Protein AF-A0A843SI76-F1 (afdb_monomer_lite)

pLDDT: mean 85.21, std 17.36, range [31.2, 98.06]

Sequence (213 aa):
MFEDRYGVNSYARLITMLGQPCVTFTEIAERFGVSRERARQWQLKYLPDSPRGHQRQRLCLLQHEKRKLLTDPLFRAFYRDARGHFRSGQFVLIRARDGYRKRSVRLGPHLVAIKNARAIPSSKRSAATSYVLTSSVAPADFIYYRLDDGEYLVVPHNLVPRAGTTFIDTTASRFRPYRNTFAVVPGTSPAPQLDDVRDHLREGESDGAAIGR

Structure (mmCIF, N/CA/C/O backbone):
data_AF-A0A843SI76-F1
#
_entry.id   AF-A0A843SI76-F1
#
loop_
_atom_site.group_PDB
_atom_site.id
_atom_site.type_symbol
_atom_site.label_atom_id
_atom_site.label_alt_id
_atom_site.label_comp_id
_atom_site.label_asym_id
_atom_site.label_entity_id
_atom_site.label_seq_id
_atom_site.pdbx_PDB_ins_code
_atom_site.Cartn_x
_atom_site.Cartn_y
_atom_site.Cartn_z
_atom_site.occupancy
_atom_site.B_iso_or_equiv
_atom_site.auth_seq_id
_atom_site.auth_comp_id
_atom_site.auth_asym_id
_atom_site.auth_atom_id
_atom_site.pdbx_PDB_model_num
ATOM 1 N N . MET A 1 1 ? -36.040 -3.048 22.044 1.00 72.94 1 MET A N 1
ATOM 2 C CA . MET A 1 1 ? -35.687 -2.181 23.201 1.00 72.94 1 MET A CA 1
ATOM 3 C C . MET A 1 1 ? -34.474 -1.248 23.031 1.00 72.94 1 MET A C 1
ATOM 5 O O . MET A 1 1 ? -34.456 -0.217 23.691 1.00 72.94 1 MET A O 1
ATOM 9 N N . PHE A 1 2 ? -33.459 -1.525 22.192 1.00 83.56 2 PHE A N 1
ATOM 10 C CA . PHE A 1 2 ? -32.465 -0.487 21.816 1.00 83.56 2 PHE A CA 1
ATOM 11 C C . PHE A 1 2 ? -32.935 0.310 20.588 1.00 83.56 2 PHE A C 1
ATOM 13 O O . PHE A 1 2 ? -32.889 1.538 20.587 1.00 83.56 2 PHE A O 1
ATOM 20 N N . GLU A 1 3 ? -33.462 -0.392 19.583 1.00 87.56 3 GLU A N 1
ATOM 21 C CA . GLU A 1 3 ? -33.987 0.222 18.358 1.00 87.56 3 GLU A CA 1
ATOM 22 C C . GLU A 1 3 ? -35.216 1.095 18.604 1.00 87.56 3 GLU A C 1
ATOM 24 O O . GLU A 1 3 ? -35.302 2.181 18.047 1.00 87.56 3 GLU A O 1
ATOM 29 N N . ASP A 1 4 ? -36.088 0.708 19.534 1.00 87.50 4 ASP A N 1
ATOM 30 C CA . ASP A 1 4 ? -37.262 1.504 19.927 1.00 87.50 4 ASP A CA 1
ATOM 31 C C . ASP A 1 4 ? -36.882 2.904 20.440 1.00 87.50 4 ASP A C 1
ATOM 33 O O . ASP A 1 4 ? -37.670 3.839 20.353 1.00 87.50 4 ASP A O 1
ATOM 37 N N . ARG A 1 5 ? -35.661 3.064 20.975 1.00 88.50 5 ARG A N 1
ATOM 38 C CA . ARG A 1 5 ? -35.174 4.326 21.549 1.00 88.50 5 ARG A CA 1
ATOM 39 C C . ARG A 1 5 ? -34.299 5.137 20.594 1.00 88.50 5 ARG A C 1
ATOM 41 O O . ARG A 1 5 ? -34.268 6.358 20.703 1.00 88.50 5 ARG A O 1
ATOM 48 N N . TYR A 1 6 ? -33.566 4.479 19.697 1.00 89.81 6 TYR A N 1
ATOM 49 C CA . TYR A 1 6 ? -32.558 5.124 18.839 1.00 89.81 6 TYR A CA 1
ATOM 50 C C . TYR A 1 6 ? -32.807 4.925 17.331 1.00 89.81 6 TYR A C 1
ATOM 52 O O . TYR A 1 6 ? -31.989 5.326 16.497 1.00 89.81 6 TYR A O 1
ATOM 60 N N . GLY A 1 7 ? -33.934 4.311 16.973 1.00 92.19 7 GLY A N 1
ATOM 61 C CA . GLY A 1 7 ? -34.353 4.000 15.612 1.00 92.19 7 GLY A CA 1
ATOM 62 C C . GLY A 1 7 ? -33.782 2.690 15.064 1.00 92.19 7 GLY A C 1
ATOM 63 O O . GLY A 1 7 ? -32.886 2.066 15.643 1.00 92.19 7 GLY A O 1
ATOM 64 N N . VAL A 1 8 ? -34.286 2.312 13.891 1.00 92.06 8 VAL A N 1
ATOM 65 C CA . VAL A 1 8 ? -33.870 1.125 13.127 1.00 92.06 8 VAL A CA 1
ATOM 66 C C . VAL A 1 8 ? -32.353 1.146 12.873 1.00 92.06 8 VAL A C 1
ATOM 68 O O . VAL A 1 8 ? -31.756 2.212 12.650 1.00 92.06 8 VAL A O 1
ATOM 71 N N . ASN A 1 9 ? -31.698 -0.019 12.936 1.00 90.75 9 ASN A N 1
ATOM 72 C CA . ASN A 1 9 ? -30.252 -0.201 12.726 1.00 90.75 9 ASN A CA 1
ATOM 73 C C . ASN A 1 9 ? -29.356 0.586 13.699 1.00 90.75 9 ASN A C 1
ATOM 75 O O . ASN A 1 9 ? -28.157 0.770 13.462 1.00 90.75 9 ASN A O 1
ATOM 79 N N . SER A 1 10 ? -29.903 1.125 14.788 1.00 92.50 10 SER A N 1
ATOM 80 C CA . SER A 1 10 ? -29.122 1.876 15.780 1.00 92.50 10 SER A CA 1
ATOM 81 C C . SER A 1 10 ? -28.095 0.995 16.482 1.00 92.50 10 SER A C 1
ATOM 83 O O . SER A 1 10 ? -26.965 1.432 16.704 1.00 92.50 10 SER A O 1
ATOM 85 N N . TYR A 1 11 ? -28.448 -0.261 16.751 1.00 93.38 11 TYR A N 1
ATOM 86 C CA . TYR A 1 11 ? -27.536 -1.225 17.350 1.00 93.38 11 TYR A CA 1
ATOM 87 C C . TYR A 1 11 ? -26.364 -1.556 16.413 1.00 93.38 11 TYR A C 1
ATOM 89 O O . TYR A 1 11 ? -25.207 -1.409 16.801 1.00 93.38 11 TYR A O 1
ATOM 97 N N . ALA A 1 12 ? -26.637 -1.886 15.146 1.00 92.69 12 ALA A N 1
ATOM 98 C CA . ALA A 1 12 ? -25.597 -2.148 14.145 1.00 92.69 12 ALA A CA 1
ATOM 99 C C . ALA A 1 12 ? -24.653 -0.943 13.946 1.00 92.69 12 ALA A C 1
ATOM 101 O O . ALA A 1 12 ? -23.430 -1.099 13.849 1.00 92.69 12 ALA A O 1
ATOM 102 N N . ARG A 1 13 ? -25.202 0.281 13.957 1.00 93.69 13 ARG A N 1
ATOM 103 C CA . ARG A 1 13 ? -24.410 1.520 13.911 1.00 93.69 13 ARG A CA 1
ATOM 104 C C . ARG A 1 13 ? -23.525 1.678 15.145 1.00 93.69 13 ARG A C 1
ATOM 106 O O . ARG A 1 13 ? -22.346 1.991 14.993 1.00 93.69 13 ARG A O 1
ATOM 113 N N . LEU A 1 14 ? -24.056 1.418 16.342 1.00 94.12 14 LEU A N 1
ATOM 114 C CA . LEU A 1 14 ? -23.281 1.459 17.583 1.00 94.12 14 LEU A CA 1
ATOM 115 C C . LEU A 1 14 ? -22.099 0.483 17.533 1.00 94.12 14 LEU A C 1
ATOM 117 O O . LEU A 1 14 ? -20.971 0.890 17.802 1.00 94.12 14 LEU A O 1
ATOM 121 N N . ILE A 1 15 ? -22.339 -0.779 17.163 1.00 94.62 15 ILE A N 1
ATOM 122 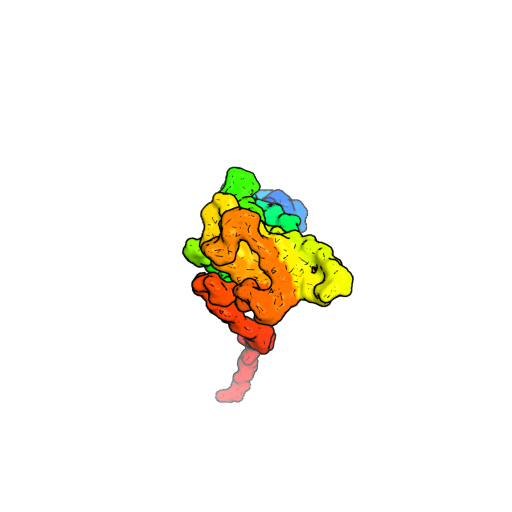C CA . ILE A 1 15 ? -21.283 -1.798 17.056 1.00 94.62 15 ILE A CA 1
ATOM 123 C C . ILE A 1 15 ? -20.218 -1.370 16.041 1.00 94.62 15 ILE A C 1
ATOM 125 O O . ILE A 1 15 ? -19.025 -1.434 16.337 1.00 94.62 15 ILE A O 1
ATOM 129 N N . THR A 1 16 ? -20.637 -0.840 14.890 1.00 93.19 16 THR A N 1
ATOM 130 C CA . THR A 1 16 ? -19.723 -0.312 13.865 1.00 93.19 16 THR A CA 1
ATOM 131 C C . THR A 1 16 ? -18.843 0.814 14.411 1.00 93.19 16 THR A C 1
ATOM 133 O O . THR A 1 16 ? -17.620 0.763 14.276 1.00 93.19 16 THR A O 1
ATOM 136 N N . MET A 1 17 ? -19.440 1.816 15.062 1.00 92.56 17 MET A N 1
ATOM 137 C CA . MET A 1 17 ? -18.707 2.950 15.638 1.00 92.56 17 MET A CA 1
ATOM 138 C C . MET A 1 17 ? -17.758 2.505 16.757 1.00 92.56 17 MET A C 1
ATOM 140 O O . MET A 1 17 ? -16.598 2.917 16.796 1.00 92.56 17 MET A O 1
ATOM 144 N N . LEU A 1 18 ? -18.211 1.618 17.647 1.00 91.56 18 LEU A N 1
ATOM 145 C CA . LEU A 1 18 ? -17.370 1.068 18.708 1.00 91.56 18 LEU A CA 1
ATOM 146 C C . LEU A 1 18 ? -16.208 0.244 18.141 1.00 91.56 18 LEU A C 1
ATOM 148 O O . LEU A 1 18 ? -15.114 0.304 18.698 1.00 91.56 18 LEU A O 1
ATOM 152 N N . GLY A 1 19 ? -16.398 -0.464 17.028 1.00 89.31 19 GLY A N 1
ATOM 153 C CA . GLY A 1 19 ? -15.343 -1.228 16.360 1.00 89.31 19 GLY A CA 1
ATOM 154 C C . GLY A 1 19 ? -14.272 -0.371 15.673 1.00 89.31 19 GLY A C 1
ATOM 155 O O . GLY A 1 19 ? -13.172 -0.859 15.418 1.00 89.31 19 GLY A O 1
ATOM 156 N N . GLN A 1 20 ? -14.543 0.909 15.397 1.00 89.25 20 GLN A N 1
ATOM 157 C CA . GLN A 1 20 ? -13.609 1.804 14.710 1.00 89.25 20 GLN A CA 1
ATOM 158 C C . GLN A 1 20 ? -12.681 2.528 15.699 1.00 89.25 20 GLN A C 1
ATOM 160 O O . GLN A 1 20 ? -13.139 3.402 16.433 1.00 89.25 20 GLN A O 1
ATOM 165 N N . PRO A 1 21 ? -11.357 2.266 15.703 1.00 87.62 21 PRO A N 1
ATOM 166 C CA . PRO A 1 21 ? -10.451 2.837 16.705 1.00 87.62 21 PRO A CA 1
ATOM 167 C C . PRO A 1 21 ? -10.373 4.368 16.711 1.00 87.62 21 PRO A C 1
ATOM 169 O O . PRO A 1 21 ? -10.075 4.948 17.752 1.00 87.62 21 PRO A O 1
ATOM 172 N N . CYS A 1 22 ? -10.628 5.013 15.567 1.00 90.38 22 CYS A N 1
ATOM 173 C CA . CYS A 1 22 ? -10.602 6.471 15.431 1.00 90.38 22 CYS A CA 1
ATOM 174 C C . CYS A 1 22 ? -11.880 7.184 15.876 1.00 90.38 22 CYS A C 1
ATOM 176 O O . CYS A 1 22 ? -11.844 8.400 16.029 1.00 90.38 22 CYS A O 1
ATOM 178 N N . VAL A 1 23 ? -12.979 6.460 16.091 1.00 91.50 23 VAL A N 1
ATOM 179 C CA . VAL A 1 23 ? -14.216 7.051 16.606 1.00 91.50 23 VAL A CA 1
ATOM 180 C C . VAL A 1 23 ? -14.119 7.114 18.128 1.00 91.50 23 VAL A C 1
ATOM 182 O O . VAL A 1 23 ? -13.816 6.109 18.793 1.00 91.50 23 VAL A O 1
ATOM 185 N N . THR A 1 24 ? -14.327 8.308 18.683 1.00 90.88 24 THR A N 1
ATOM 186 C CA . THR A 1 24 ? -14.186 8.551 20.127 1.00 90.88 24 THR A CA 1
ATOM 187 C C . THR A 1 24 ? -15.477 8.225 20.878 1.00 90.88 24 THR A C 1
ATOM 189 O O . THR A 1 24 ? -16.569 8.274 20.322 1.00 90.88 24 THR A O 1
ATOM 192 N N . PHE A 1 25 ? -15.388 7.928 22.180 1.00 92.38 25 PHE A N 1
ATOM 193 C CA . PHE A 1 25 ? -16.600 7.738 22.989 1.00 92.38 25 PHE A CA 1
ATOM 194 C C . PHE A 1 25 ? -17.429 9.015 23.131 1.00 92.38 25 PHE A C 1
ATOM 196 O O . PHE A 1 25 ? -18.628 8.911 23.349 1.00 92.38 25 PHE A O 1
ATOM 203 N N . THR A 1 26 ? -16.811 10.193 23.010 1.00 93.62 26 THR A N 1
ATOM 204 C CA . THR A 1 26 ? -17.523 11.477 22.996 1.00 93.62 26 THR A CA 1
ATOM 205 C C . THR A 1 26 ? -18.396 11.586 21.751 1.00 93.62 26 THR A C 1
ATOM 207 O O . THR A 1 26 ? -19.585 11.836 21.867 1.00 93.62 26 THR A O 1
ATOM 210 N N . GLU A 1 27 ? -17.844 11.269 20.582 1.00 94.62 27 GLU A N 1
ATOM 211 C CA . GLU A 1 27 ? -18.585 11.273 19.316 1.00 94.62 27 GLU A CA 1
ATOM 212 C C . GLU A 1 27 ? -19.740 10.255 19.320 1.00 94.62 27 GLU A C 1
ATOM 214 O O . GLU A 1 27 ? -20.851 10.551 18.883 1.00 94.62 27 GLU A O 1
ATOM 219 N N . ILE A 1 28 ? -19.517 9.058 19.877 1.00 94.75 28 ILE A N 1
ATOM 220 C CA . ILE A 1 28 ? -20.586 8.060 20.060 1.00 94.75 28 ILE A CA 1
ATOM 221 C C . ILE A 1 28 ? -21.655 8.597 21.018 1.00 94.75 28 ILE A C 1
ATOM 223 O O . ILE A 1 28 ? -22.846 8.467 20.756 1.00 94.75 28 ILE A O 1
ATOM 227 N N . ALA A 1 29 ? -21.243 9.207 22.126 1.00 96.00 29 ALA A N 1
ATOM 228 C CA . ALA A 1 29 ? -22.150 9.766 23.117 1.00 96.00 29 ALA A CA 1
ATOM 229 C C . ALA A 1 29 ? -23.040 10.873 22.532 1.00 96.00 29 ALA A C 1
ATOM 231 O O . ALA A 1 29 ? -24.257 10.808 22.692 1.00 96.00 29 ALA A O 1
ATOM 232 N N . GLU A 1 30 ? -22.459 11.809 21.780 1.00 96.44 30 GLU A N 1
ATOM 233 C CA . GLU A 1 30 ? -23.186 12.854 21.050 1.00 96.44 30 GLU A CA 1
ATOM 234 C C . GLU A 1 30 ? -24.179 12.252 20.051 1.00 96.44 30 GLU A C 1
ATOM 236 O O . GLU A 1 30 ? -25.347 12.639 20.024 1.00 96.44 30 GLU A O 1
ATOM 241 N N . ARG A 1 31 ? -23.753 11.240 19.282 1.00 95.06 31 ARG A N 1
ATOM 242 C CA . ARG A 1 31 ? -24.600 10.598 18.267 1.00 95.06 31 ARG A CA 1
ATOM 243 C C . ARG A 1 31 ? -25.838 9.916 18.848 1.00 95.06 31 ARG A C 1
ATOM 245 O O . ARG A 1 31 ? -26.866 9.867 18.177 1.00 95.06 31 ARG A O 1
ATOM 252 N N . PHE A 1 32 ? -25.730 9.367 20.055 1.00 95.38 32 PHE A N 1
ATOM 253 C CA . PHE A 1 32 ? -26.815 8.650 20.729 1.00 95.38 32 PHE A CA 1
ATOM 254 C C . PHE A 1 32 ? -27.488 9.469 21.842 1.00 95.38 32 PHE A C 1
ATOM 256 O O . PHE A 1 32 ? -28.379 8.948 22.505 1.00 95.38 32 PHE A O 1
ATOM 263 N N . GLY A 1 33 ? -27.092 10.726 22.067 1.00 95.56 33 GLY A N 1
ATOM 264 C CA . GLY A 1 33 ? -27.657 11.563 23.133 1.00 95.56 33 GLY A CA 1
ATOM 265 C C . GLY A 1 33 ? -27.445 10.985 24.538 1.00 95.56 33 GLY A C 1
ATOM 266 O O . GLY A 1 33 ? -28.338 11.046 25.382 1.00 95.56 33 GLY A O 1
ATOM 267 N N . VAL A 1 34 ? -26.286 10.369 24.788 1.00 96.44 34 VAL A N 1
ATOM 268 C CA . VAL A 1 34 ? -25.927 9.762 26.082 1.00 96.44 34 VAL A CA 1
ATOM 269 C C . VAL A 1 34 ? -24.639 10.366 26.635 1.00 96.44 34 VAL A C 1
ATOM 271 O O . VAL A 1 34 ? -23.977 11.158 25.979 1.00 96.44 34 VAL A O 1
ATOM 274 N N . SER A 1 35 ? -24.248 9.990 27.855 1.00 97.19 35 SER A N 1
ATOM 275 C CA . SER A 1 35 ? -22.949 10.387 28.401 1.00 97.19 35 SER A CA 1
ATOM 276 C C . SER A 1 35 ? -21.799 9.563 27.809 1.00 97.19 35 SER A C 1
ATOM 278 O O . SER A 1 35 ? -21.960 8.401 27.421 1.00 97.19 35 SER A O 1
ATOM 280 N N . ARG A 1 36 ? -20.588 10.133 27.824 1.00 95.69 36 ARG A N 1
ATOM 281 C CA . ARG A 1 36 ? -19.353 9.433 27.426 1.00 95.69 36 ARG A CA 1
ATOM 282 C C . ARG A 1 36 ? -19.134 8.132 28.206 1.00 95.69 36 ARG A C 1
ATOM 284 O O . ARG A 1 36 ? -18.715 7.131 27.629 1.00 95.69 36 ARG A O 1
ATOM 291 N N . GLU A 1 37 ? -19.432 8.132 29.506 1.00 95.88 37 GLU A N 1
ATOM 292 C CA . GLU A 1 37 ? -19.301 6.934 30.344 1.00 95.88 37 GLU A CA 1
ATOM 293 C C . GLU A 1 37 ? -20.306 5.853 29.936 1.00 95.88 37 GLU A C 1
ATOM 295 O O . GLU A 1 37 ? -19.962 4.673 29.892 1.00 95.88 37 GLU A O 1
ATOM 300 N N . ARG A 1 38 ? -21.520 6.237 29.522 1.00 95.88 38 ARG A N 1
ATOM 301 C CA . ARG A 1 38 ? -22.497 5.277 29.003 1.00 95.88 38 ARG A CA 1
ATOM 302 C C . ARG A 1 38 ? -22.007 4.598 27.723 1.00 95.88 38 ARG A C 1
ATOM 304 O O . ARG A 1 38 ? -22.120 3.379 27.608 1.00 95.88 38 ARG A O 1
ATOM 311 N N . ALA A 1 39 ? -21.411 5.356 26.801 1.00 93.81 39 ALA A N 1
ATOM 312 C CA . ALA A 1 39 ? -20.797 4.799 25.594 1.00 93.81 39 ALA A CA 1
ATOM 313 C C . ALA A 1 39 ? -19.627 3.846 25.923 1.00 93.81 39 ALA A C 1
ATOM 315 O O . ALA A 1 39 ? -19.495 2.788 25.303 1.00 93.81 39 ALA A O 1
ATOM 316 N N . ARG A 1 40 ? -18.818 4.161 26.946 1.00 92.69 40 ARG A N 1
ATOM 317 C CA . ARG A 1 40 ? -17.761 3.264 27.448 1.00 92.69 40 ARG A CA 1
ATOM 318 C C . ARG A 1 40 ? -18.337 1.962 28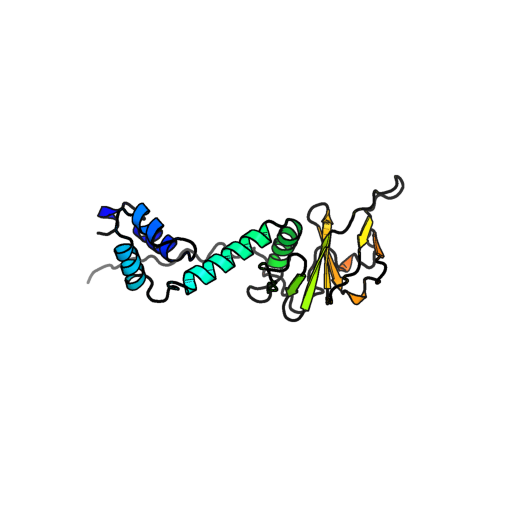.014 1.00 92.69 40 ARG A C 1
ATOM 320 O O . ARG A 1 40 ? -17.843 0.885 27.683 1.00 92.69 40 ARG A O 1
ATOM 327 N N . GLN A 1 41 ? -19.389 2.039 28.828 1.00 94.62 41 GLN A N 1
ATOM 328 C CA . GLN A 1 41 ? -20.071 0.856 29.367 1.00 94.62 41 GLN A CA 1
ATOM 329 C C . GLN A 1 41 ? -20.646 -0.032 28.256 1.00 94.62 41 GLN A C 1
ATOM 331 O O . GLN A 1 41 ? -20.584 -1.257 28.354 1.00 94.62 41 GLN A O 1
ATOM 336 N N . TRP A 1 42 ? -21.161 0.560 27.175 1.00 94.44 42 TRP A N 1
ATOM 337 C CA . TRP A 1 42 ? -21.600 -0.199 26.003 1.00 94.44 42 TRP A CA 1
ATOM 338 C C . TRP A 1 42 ? -20.458 -0.956 25.327 1.00 94.44 42 TRP A C 1
ATOM 340 O O . TRP A 1 42 ? -20.663 -2.108 24.954 1.00 94.44 42 TRP A O 1
ATOM 350 N N . GLN A 1 43 ? -19.256 -0.376 25.226 1.00 93.50 43 GLN A N 1
ATOM 351 C CA . GLN A 1 43 ? -18.094 -1.118 24.728 1.00 93.50 43 GLN A CA 1
ATOM 352 C C . GLN A 1 43 ? -17.812 -2.349 25.593 1.00 93.50 43 GLN A C 1
ATOM 354 O O . GLN A 1 43 ? -17.673 -3.445 25.065 1.00 93.50 43 GLN A O 1
ATOM 359 N N . LEU A 1 44 ? -17.764 -2.173 26.917 1.00 92.31 44 LEU A N 1
ATOM 360 C CA . LEU A 1 44 ? -17.482 -3.268 27.850 1.00 92.31 44 LEU A CA 1
ATOM 361 C C . LEU A 1 44 ? -18.519 -4.390 27.753 1.00 92.31 44 LEU A C 1
ATOM 363 O O . LEU A 1 44 ? -18.161 -5.557 27.873 1.00 92.31 44 LEU A O 1
ATOM 367 N N . LYS A 1 45 ? -19.785 -4.031 27.523 1.00 94.50 45 LYS A N 1
ATOM 368 C CA . LYS A 1 45 ? -20.891 -4.984 27.423 1.00 94.50 45 LYS A CA 1
ATOM 369 C C . LYS A 1 45 ? -20.930 -5.722 26.083 1.00 94.50 45 LYS A C 1
ATOM 371 O O . LYS A 1 45 ? -21.180 -6.919 26.074 1.00 94.50 45 LYS A O 1
ATOM 376 N N . TYR A 1 46 ? -20.757 -5.013 24.967 1.00 92.94 46 TYR A N 1
ATOM 377 C CA . TYR A 1 46 ? -21.019 -5.566 23.632 1.00 92.94 46 TYR A CA 1
ATOM 378 C C . TYR A 1 46 ? -19.759 -5.964 22.860 1.00 92.94 46 TYR A C 1
ATOM 380 O O . TYR A 1 46 ? -19.848 -6.759 21.933 1.00 92.94 46 TYR A O 1
ATOM 388 N N . LEU A 1 47 ? -18.596 -5.411 23.211 1.00 91.38 47 LEU A N 1
ATOM 389 C CA . LEU A 1 47 ? -17.311 -5.693 22.567 1.00 91.38 47 LEU A CA 1
ATOM 390 C C . LEU A 1 47 ? -16.198 -5.793 23.629 1.00 91.38 47 LEU A C 1
ATOM 392 O O . LEU A 1 47 ? -15.287 -4.953 23.648 1.00 91.38 47 LEU A O 1
ATOM 396 N N . PRO A 1 48 ? -16.262 -6.791 24.531 1.00 88.50 48 PRO A N 1
ATOM 397 C CA . PRO A 1 48 ? -15.321 -6.912 25.645 1.00 88.50 48 PRO A CA 1
ATOM 398 C C . PRO A 1 48 ? -13.861 -7.011 25.177 1.00 88.50 48 PRO A C 1
ATOM 400 O O . PRO A 1 48 ? -12.993 -6.396 25.801 1.00 88.50 48 PRO A O 1
ATOM 403 N N . ASP A 1 49 ? -13.609 -7.661 24.041 1.00 87.62 49 ASP A N 1
ATOM 404 C CA . ASP A 1 49 ? -12.264 -7.869 23.479 1.00 87.62 49 ASP A CA 1
ATOM 405 C C . ASP A 1 49 ? -11.774 -6.711 22.595 1.00 87.62 49 ASP A C 1
ATOM 407 O O . ASP A 1 49 ? -10.653 -6.725 22.080 1.00 87.62 49 ASP A O 1
ATOM 411 N N . SER A 1 50 ? -12.598 -5.677 22.396 1.00 85.12 50 SER A N 1
ATOM 412 C CA . SER A 1 50 ? -12.207 -4.529 21.582 1.00 85.12 50 SER A CA 1
ATOM 413 C C . SER A 1 50 ? -11.065 -3.751 22.247 1.00 85.12 50 SER A C 1
ATOM 415 O O . SER A 1 50 ? -11.080 -3.537 23.463 1.00 85.12 50 SER A O 1
ATOM 417 N N . PRO A 1 51 ? -10.133 -3.188 21.452 1.00 83.88 51 PRO A N 1
ATOM 418 C CA . PRO A 1 51 ? -9.079 -2.320 21.961 1.00 83.88 51 PRO A CA 1
ATOM 419 C C . PRO A 1 51 ? -9.652 -1.151 22.769 1.00 83.88 51 PRO A C 1
ATOM 421 O O . PRO A 1 51 ? -10.698 -0.588 22.421 1.00 83.88 51 PRO A O 1
ATOM 424 N N . ARG A 1 52 ? -8.947 -0.759 23.836 1.00 84.94 52 ARG A N 1
ATOM 425 C CA . ARG A 1 52 ? -9.379 0.280 24.794 1.00 84.94 52 ARG A CA 1
ATOM 426 C C . ARG A 1 52 ? -8.339 1.392 24.933 1.00 84.94 52 ARG A C 1
ATOM 428 O O . ARG A 1 52 ? -7.162 1.175 24.659 1.00 84.94 52 ARG A O 1
ATOM 435 N N . GLY A 1 53 ? -8.773 2.581 25.364 1.00 84.75 53 GLY A N 1
ATOM 436 C CA . GLY A 1 53 ? -7.896 3.700 25.751 1.00 84.75 53 GLY A CA 1
ATOM 437 C C . GLY A 1 53 ? -6.719 3.941 24.794 1.00 84.75 53 GLY A C 1
ATOM 438 O O . GLY A 1 53 ? -6.915 4.156 23.596 1.00 84.75 53 GLY A O 1
ATOM 439 N N . HIS A 1 54 ? -5.492 3.843 25.314 1.00 87.00 54 HIS A N 1
ATOM 440 C CA . HIS A 1 54 ? -4.254 4.012 24.543 1.00 87.00 54 HIS A CA 1
ATOM 441 C C . HIS A 1 54 ? -4.107 3.042 23.364 1.00 87.00 54 HIS A C 1
ATOM 443 O O . HIS A 1 54 ? -3.522 3.406 22.346 1.00 87.00 54 HIS A O 1
ATOM 449 N N . GLN A 1 55 ? -4.658 1.828 23.443 1.00 88.44 55 GLN A N 1
ATOM 450 C CA . GLN A 1 55 ? -4.620 0.885 22.325 1.00 88.44 55 GLN A CA 1
ATOM 451 C C . GLN A 1 55 ? -5.470 1.384 21.149 1.00 88.44 55 GLN A C 1
ATOM 453 O O . GLN A 1 55 ? -5.022 1.300 20.006 1.00 88.44 55 GLN A O 1
ATOM 458 N N . ARG A 1 56 ? -6.655 1.967 21.408 1.00 89.81 56 ARG A N 1
ATOM 459 C CA . ARG A 1 56 ? -7.463 2.618 20.355 1.00 89.81 56 ARG A CA 1
ATOM 460 C C . ARG A 1 56 ? -6.715 3.793 19.751 1.00 89.81 56 ARG A C 1
ATOM 462 O O . ARG A 1 56 ? -6.622 3.882 18.532 1.00 89.81 56 ARG A O 1
ATOM 469 N N . GLN A 1 57 ? -6.132 4.643 20.599 1.00 89.62 57 GLN A N 1
ATOM 470 C CA . GLN A 1 57 ? -5.345 5.793 20.156 1.00 89.62 57 GLN A CA 1
ATOM 471 C C . GLN A 1 57 ? -4.190 5.350 19.250 1.00 89.62 57 GLN A C 1
ATOM 473 O O . GLN A 1 57 ? -4.040 5.866 18.144 1.00 89.62 57 GLN A O 1
ATOM 478 N N . ARG A 1 58 ? -3.432 4.329 19.668 1.00 91.00 58 ARG A N 1
ATOM 479 C CA . ARG A 1 58 ? -2.360 3.728 18.868 1.00 91.00 58 ARG A CA 1
ATOM 480 C C . ARG A 1 58 ? -2.885 3.236 17.523 1.00 91.00 58 ARG A C 1
ATOM 482 O O . ARG A 1 58 ? -2.315 3.590 16.497 1.00 91.00 58 ARG A O 1
ATOM 489 N N . LEU A 1 59 ? -3.959 2.447 17.506 1.00 90.75 59 LEU A N 1
ATOM 490 C CA . LEU A 1 59 ? -4.543 1.920 16.268 1.00 90.75 59 LEU A CA 1
ATOM 491 C C . LEU A 1 59 ? -5.055 3.029 15.345 1.00 90.75 59 LEU A C 1
ATOM 493 O O . LEU A 1 59 ? -4.858 2.938 14.133 1.00 90.75 59 LEU A O 1
ATOM 497 N N . CYS A 1 60 ? -5.651 4.084 15.903 1.00 91.50 60 CYS A N 1
ATOM 498 C CA . CYS A 1 60 ? -6.086 5.227 15.118 1.00 91.50 60 CYS A CA 1
ATOM 499 C C . CYS A 1 60 ? -4.903 5.955 14.473 1.00 91.50 60 CYS A C 1
ATOM 501 O O . CYS A 1 60 ? -4.941 6.231 13.273 1.00 91.50 60 CYS A O 1
ATOM 503 N N . LEU A 1 61 ? -3.818 6.185 15.223 1.00 91.38 61 LEU A N 1
ATOM 504 C CA . LEU A 1 61 ? -2.584 6.748 14.670 1.00 91.38 61 LEU A CA 1
ATOM 505 C C . LEU A 1 61 ? -2.060 5.888 13.512 1.00 91.38 61 LEU A C 1
ATOM 507 O O . LEU A 1 61 ? -1.791 6.422 12.437 1.00 91.38 61 LEU A O 1
ATOM 511 N N . LEU A 1 62 ? -2.025 4.557 13.670 1.00 90.56 62 LEU A N 1
ATOM 512 C CA . LEU A 1 62 ? -1.595 3.665 12.585 1.00 90.56 62 LEU A CA 1
ATOM 513 C C . LEU A 1 62 ? -2.503 3.767 11.358 1.00 90.56 62 LEU A C 1
ATOM 515 O O . LEU A 1 62 ? -2.026 3.724 10.223 1.00 90.56 62 LEU A O 1
ATOM 519 N N . GLN A 1 63 ? -3.815 3.879 11.567 1.00 90.00 63 GLN A N 1
ATOM 520 C CA . GLN A 1 63 ? -4.775 4.026 10.479 1.00 90.00 63 GLN A CA 1
ATOM 521 C C . GLN A 1 63 ? -4.591 5.365 9.758 1.00 90.00 63 GLN A C 1
ATOM 523 O O . GLN A 1 63 ? -4.598 5.396 8.527 1.00 90.00 63 GLN A O 1
ATOM 528 N N . HIS A 1 64 ? -4.377 6.450 10.499 1.00 92.06 64 HIS A N 1
ATOM 529 C CA . HIS A 1 64 ? -4.114 7.771 9.940 1.00 92.06 64 HIS A CA 1
ATOM 530 C C . HIS A 1 64 ? -2.812 7.792 9.125 1.00 92.06 64 HIS A C 1
ATOM 532 O O . HIS A 1 64 ? -2.800 8.259 7.988 1.00 92.06 64 HIS A O 1
ATOM 538 N N . GLU A 1 65 ? -1.732 7.209 9.645 1.00 93.19 65 GLU A N 1
ATOM 539 C CA . GLU A 1 65 ? -0.461 7.087 8.923 1.00 93.19 65 GLU A CA 1
ATOM 540 C C . GLU A 1 65 ? -0.597 6.258 7.641 1.00 93.19 65 GLU A C 1
ATOM 542 O O . GLU A 1 65 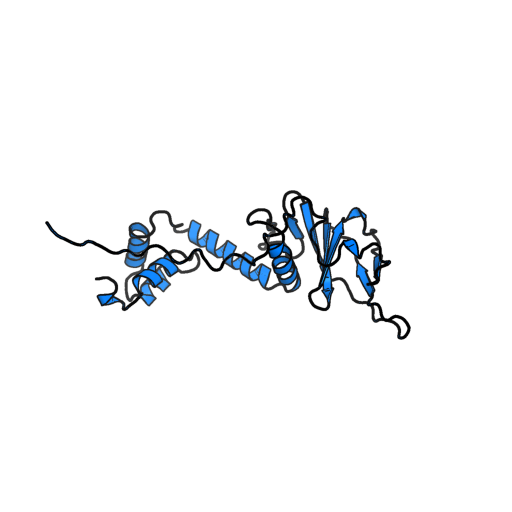? -0.055 6.638 6.603 1.00 93.19 65 GLU A O 1
ATOM 547 N N . LYS A 1 66 ? -1.356 5.153 7.677 1.00 91.31 66 LYS A N 1
ATOM 548 C CA . LYS A 1 66 ? -1.666 4.364 6.474 1.00 91.31 66 LYS A CA 1
ATOM 549 C C . LYS A 1 66 ? -2.467 5.176 5.456 1.00 91.31 66 LYS A C 1
ATOM 551 O O . LYS A 1 66 ? -2.145 5.141 4.273 1.00 91.31 66 LYS A O 1
ATOM 556 N N . ARG A 1 67 ? -3.480 5.934 5.892 1.00 91.75 67 ARG A N 1
ATOM 557 C CA . ARG A 1 67 ? -4.249 6.821 5.000 1.00 91.75 67 ARG A CA 1
ATOM 558 C C . ARG A 1 67 ? -3.347 7.880 4.367 1.00 91.75 67 ARG A C 1
ATOM 560 O O . ARG A 1 67 ? -3.378 8.035 3.154 1.00 91.75 67 ARG A O 1
ATOM 567 N N . LYS A 1 68 ? -2.488 8.531 5.159 1.00 93.19 68 LYS A N 1
ATOM 568 C CA . LYS A 1 68 ? -1.488 9.503 4.684 1.00 93.19 68 LYS A CA 1
ATOM 569 C C . LYS A 1 68 ? -0.491 8.887 3.698 1.00 93.19 68 LYS A C 1
ATOM 571 O O . LYS A 1 68 ? -0.003 9.570 2.809 1.00 93.19 68 LYS A O 1
ATOM 576 N N . LEU A 1 69 ? -0.160 7.608 3.844 1.00 93.75 69 LEU A N 1
ATOM 577 C CA . LEU A 1 69 ? 0.684 6.904 2.883 1.00 93.75 69 LEU A CA 1
ATOM 578 C C . LEU A 1 69 ? -0.041 6.701 1.543 1.00 93.75 69 LEU A C 1
ATOM 580 O O . LEU A 1 69 ? 0.548 6.921 0.489 1.00 93.75 69 LEU A O 1
ATOM 584 N N . LEU A 1 70 ? -1.326 6.344 1.586 1.00 94.19 70 LEU A N 1
ATOM 585 C CA . LEU A 1 70 ? -2.163 6.131 0.400 1.00 94.19 70 LEU A CA 1
ATOM 586 C C . LEU A 1 70 ? -2.540 7.423 -0.343 1.00 94.19 70 LEU A C 1
ATOM 588 O O . LEU A 1 70 ? -3.048 7.339 -1.460 1.00 94.19 70 LEU A O 1
ATOM 592 N N . THR A 1 71 ? -2.289 8.606 0.228 1.00 94.81 71 THR A N 1
ATOM 593 C CA . THR A 1 71 ? -2.417 9.867 -0.520 1.00 94.81 71 THR A CA 1
ATOM 594 C C . THR A 1 71 ? -1.249 10.103 -1.478 1.00 94.81 71 THR A C 1
ATOM 596 O O . THR A 1 71 ? -1.405 10.878 -2.418 1.00 94.81 71 THR A O 1
ATOM 599 N N . ASP A 1 72 ? -0.099 9.434 -1.302 1.00 95.62 72 ASP A N 1
ATOM 600 C CA . ASP A 1 72 ? 1.007 9.495 -2.266 1.00 95.62 72 ASP A CA 1
ATOM 601 C C . ASP A 1 72 ? 0.621 8.729 -3.548 1.00 95.62 72 ASP A C 1
ATOM 603 O O . ASP A 1 72 ? 0.404 7.516 -3.488 1.00 95.62 72 ASP A O 1
ATOM 607 N N . PRO A 1 73 ? 0.541 9.387 -4.723 1.00 94.56 73 PRO A N 1
ATOM 608 C CA . PRO A 1 73 ? 0.009 8.753 -5.930 1.00 94.56 73 PRO A CA 1
ATOM 609 C C . PRO A 1 73 ? 0.825 7.554 -6.417 1.00 94.56 73 PRO A C 1
ATOM 611 O O . PRO A 1 73 ? 0.260 6.605 -6.958 1.00 94.56 73 PRO A O 1
ATOM 614 N N . LEU A 1 74 ? 2.149 7.597 -6.244 1.00 95.81 74 LEU A N 1
ATOM 615 C CA . LEU A 1 74 ? 3.041 6.516 -6.652 1.00 95.81 74 LEU A CA 1
ATOM 616 C C . LEU A 1 74 ? 2.890 5.316 -5.713 1.00 95.81 74 LEU A C 1
ATOM 618 O O . LEU A 1 74 ? 2.708 4.195 -6.182 1.00 95.81 74 LEU A O 1
ATOM 622 N N . PHE A 1 75 ? 2.883 5.549 -4.399 1.00 96.25 75 PHE A N 1
ATOM 623 C CA . PHE A 1 75 ? 2.624 4.484 -3.436 1.00 96.25 75 PHE A CA 1
ATOM 624 C C . PHE A 1 75 ? 1.238 3.866 -3.640 1.00 96.25 75 PHE A C 1
ATOM 626 O O . PHE A 1 75 ? 1.093 2.648 -3.596 1.00 96.25 75 PHE A O 1
ATOM 633 N N . ARG A 1 76 ? 0.214 4.691 -3.886 1.00 95.25 76 ARG A N 1
ATOM 634 C CA . ARG A 1 76 ? -1.156 4.229 -4.130 1.00 95.25 76 ARG A CA 1
ATOM 635 C C . ARG A 1 76 ? -1.252 3.334 -5.364 1.00 95.25 76 ARG A C 1
ATOM 637 O O . ARG A 1 76 ? -1.914 2.305 -5.285 1.00 95.25 76 ARG A O 1
ATOM 644 N N . ALA A 1 77 ? -0.605 3.721 -6.467 1.00 95.19 77 ALA A N 1
ATOM 645 C CA . ALA A 1 77 ? -0.541 2.902 -7.679 1.00 95.19 77 ALA A CA 1
ATOM 646 C C . ALA A 1 77 ? 0.110 1.549 -7.369 1.00 95.19 77 ALA A C 1
ATOM 648 O O . ALA A 1 77 ? -0.538 0.519 -7.494 1.00 95.19 77 ALA A O 1
ATOM 649 N N . PHE A 1 78 ? 1.314 1.577 -6.790 1.00 95.75 78 PHE A N 1
ATOM 650 C CA . PHE A 1 78 ? 2.011 0.369 -6.363 1.00 95.75 78 PHE A CA 1
ATOM 651 C C . PHE A 1 78 ? 1.159 -0.529 -5.450 1.00 95.75 78 PHE A C 1
ATOM 653 O O . PHE A 1 78 ? 1.101 -1.736 -5.653 1.00 95.75 78 PHE A O 1
ATOM 660 N N . TYR A 1 79 ? 0.485 0.041 -4.445 1.00 94.00 79 TYR A N 1
ATOM 661 C CA . TYR A 1 79 ? -0.346 -0.719 -3.510 1.00 94.00 79 TYR A CA 1
ATOM 662 C C . TYR A 1 79 ? -1.524 -1.399 -4.208 1.00 94.00 79 TYR A C 1
ATOM 664 O O . TYR A 1 79 ? -1.827 -2.552 -3.906 1.00 94.00 79 TYR A O 1
ATOM 672 N N . ARG A 1 80 ? -2.191 -0.692 -5.127 1.00 93.00 80 ARG A N 1
ATOM 673 C CA . ARG A 1 80 ? -3.292 -1.245 -5.921 1.00 93.00 80 ARG A CA 1
ATOM 674 C C . ARG A 1 80 ? -2.800 -2.413 -6.767 1.00 93.00 80 ARG A C 1
ATOM 676 O O . ARG A 1 80 ? -3.416 -3.473 -6.727 1.00 93.00 80 ARG A O 1
ATOM 683 N N . ASP A 1 81 ? -1.688 -2.215 -7.461 1.00 93.19 81 ASP A N 1
ATOM 684 C CA . ASP A 1 81 ? -1.166 -3.189 -8.409 1.00 93.19 81 ASP A CA 1
ATOM 685 C C . ASP A 1 81 ? -0.647 -4.423 -7.643 1.00 93.19 81 ASP A C 1
ATOM 687 O O . ASP A 1 81 ? -1.058 -5.542 -7.921 1.00 93.19 81 ASP A O 1
ATOM 691 N N . ALA A 1 82 ? 0.115 -4.239 -6.558 1.00 92.31 82 ALA A N 1
ATOM 692 C CA . ALA A 1 82 ? 0.609 -5.337 -5.722 1.00 92.31 82 ALA A CA 1
ATOM 693 C C . ALA A 1 82 ? -0.506 -6.123 -5.001 1.00 92.31 82 ALA A C 1
ATOM 695 O O . ALA A 1 82 ? -0.380 -7.331 -4.800 1.00 92.31 82 ALA A O 1
ATOM 696 N N . ARG A 1 83 ? -1.608 -5.480 -4.593 1.00 88.62 83 ARG A N 1
ATOM 697 C CA . ARG A 1 83 ? -2.676 -6.147 -3.823 1.00 88.62 83 ARG A CA 1
ATOM 698 C C . ARG A 1 83 ? -3.342 -7.296 -4.589 1.00 88.62 83 ARG A C 1
ATOM 700 O O . ARG A 1 83 ? -3.839 -8.214 -3.946 1.00 88.62 83 ARG A O 1
ATOM 707 N N . GLY A 1 84 ? -3.325 -7.268 -5.922 1.00 83.88 84 GLY A N 1
ATOM 708 C CA . GLY A 1 84 ? -3.818 -8.367 -6.760 1.00 83.88 84 GLY A CA 1
ATOM 709 C C . GLY A 1 84 ? -2.891 -9.588 -6.823 1.00 83.88 84 GLY A C 1
ATOM 710 O O . GLY A 1 84 ? -3.302 -10.628 -7.317 1.00 83.88 84 GLY A O 1
ATOM 711 N N . HIS A 1 85 ? -1.656 -9.489 -6.323 1.00 86.69 85 HIS A N 1
ATOM 712 C CA . HIS A 1 85 ? -0.632 -10.531 -6.477 1.00 86.69 85 HIS A CA 1
ATOM 713 C C . HIS A 1 85 ? -0.136 -11.128 -5.156 1.00 86.69 85 HIS A C 1
ATOM 715 O O . HIS A 1 85 ? 0.494 -12.182 -5.158 1.00 86.69 85 HIS A O 1
ATOM 721 N N . PHE A 1 86 ? -0.395 -10.472 -4.024 1.00 85.25 86 PHE A N 1
ATOM 722 C CA . PHE A 1 86 ? 0.103 -10.910 -2.720 1.00 85.25 86 PHE A CA 1
ATOM 723 C C . PHE A 1 86 ? -1.036 -11.111 -1.730 1.00 85.25 86 PHE A C 1
ATOM 725 O O . PHE A 1 86 ? -1.952 -10.291 -1.624 1.00 85.25 86 PHE A O 1
ATOM 732 N N . ARG A 1 87 ? -0.947 -12.188 -0.945 1.00 79.81 87 ARG A N 1
ATOM 733 C CA . ARG A 1 87 ? -1.898 -12.460 0.137 1.00 79.81 87 ARG A CA 1
ATOM 734 C C . ARG A 1 87 ? -1.740 -11.437 1.262 1.00 79.81 87 ARG A C 1
ATOM 736 O O . ARG A 1 87 ? -0.675 -10.844 1.467 1.00 79.81 87 ARG A O 1
ATOM 743 N N . SER A 1 88 ? -2.804 -11.278 2.049 1.00 72.31 88 SER A N 1
ATOM 744 C CA . SER A 1 88 ? -2.754 -10.492 3.284 1.00 72.31 88 SER A CA 1
ATOM 745 C C . SER A 1 88 ? -1.622 -11.007 4.185 1.00 72.31 88 SER A C 1
ATOM 747 O O . SER A 1 88 ? -1.527 -12.205 4.434 1.00 72.31 88 SER A O 1
ATOM 749 N N . GLY A 1 89 ? -0.734 -10.115 4.633 1.00 75.06 89 GLY A N 1
ATOM 750 C CA . GLY A 1 89 ? 0.421 -10.451 5.479 1.00 75.06 89 GLY A CA 1
ATOM 751 C C . GLY A 1 89 ? 1.763 -10.585 4.748 1.00 75.06 89 GLY A C 1
ATOM 752 O O . GLY A 1 89 ? 2.796 -10.348 5.367 1.00 75.06 89 GLY A O 1
ATOM 753 N N . GLN A 1 90 ? 1.781 -10.852 3.437 1.00 85.06 90 GLN A N 1
ATOM 754 C CA . GLN A 1 90 ? 3.029 -10.812 2.651 1.00 85.06 90 GLN A CA 1
ATOM 755 C C . GLN A 1 90 ? 3.472 -9.373 2.356 1.00 85.06 90 GLN A C 1
ATOM 757 O O . GLN A 1 90 ? 4.650 -9.110 2.137 1.00 85.06 90 GLN A O 1
ATOM 762 N N . PHE A 1 91 ? 2.529 -8.435 2.382 1.00 89.06 91 PHE A N 1
ATOM 763 C CA . PHE A 1 91 ? 2.770 -7.016 2.181 1.00 89.06 91 PHE A CA 1
ATOM 764 C C . PHE A 1 91 ? 3.028 -6.306 3.517 1.00 89.06 91 PHE A C 1
ATOM 766 O O . PHE A 1 91 ? 2.106 -6.104 4.315 1.00 89.06 91 PHE A O 1
ATOM 773 N N . VAL A 1 92 ? 4.271 -5.884 3.756 1.00 91.81 92 VAL A N 1
ATOM 774 C CA . VAL A 1 92 ? 4.690 -5.239 5.007 1.00 91.81 92 VAL A CA 1
ATOM 775 C C . VAL A 1 92 ? 5.180 -3.813 4.751 1.00 91.81 92 VAL A C 1
ATOM 777 O O . VAL A 1 92 ? 6.137 -3.561 4.016 1.00 91.81 92 VAL A O 1
ATOM 780 N N . LEU A 1 93 ? 4.532 -2.857 5.421 1.00 93.38 93 LEU A N 1
ATOM 781 C CA . LEU A 1 93 ? 4.932 -1.452 5.417 1.00 93.38 93 LEU A CA 1
ATOM 782 C C . LEU A 1 93 ? 6.152 -1.225 6.314 1.00 93.38 93 LEU A C 1
ATOM 784 O O . LEU A 1 93 ? 6.176 -1.665 7.464 1.00 93.38 93 LEU A O 1
ATOM 788 N N . ILE A 1 94 ? 7.131 -0.466 5.824 1.00 93.56 94 ILE A N 1
ATOM 789 C CA . ILE A 1 94 ? 8.354 -0.159 6.573 1.00 93.56 94 ILE A CA 1
ATOM 790 C C . ILE A 1 94 ? 8.158 1.136 7.359 1.00 93.56 94 ILE A C 1
ATOM 792 O O . ILE A 1 94 ? 7.828 2.178 6.787 1.00 93.56 94 ILE A O 1
ATOM 796 N N . ARG A 1 95 ? 8.380 1.075 8.675 1.00 92.81 95 ARG A N 1
ATOM 797 C CA . ARG A 1 95 ? 8.319 2.240 9.563 1.00 92.81 95 ARG A CA 1
ATOM 798 C C . ARG A 1 95 ? 9.432 3.244 9.267 1.00 92.81 95 ARG A C 1
ATOM 800 O O . ARG A 1 95 ? 10.554 2.876 8.919 1.00 92.81 95 ARG A O 1
ATOM 807 N N . ALA A 1 96 ? 9.100 4.516 9.422 1.00 92.06 96 ALA A N 1
ATOM 808 C CA . ALA A 1 96 ? 10.007 5.654 9.373 1.00 92.06 96 ALA A CA 1
ATOM 809 C C . ALA A 1 96 ? 9.695 6.599 10.545 1.00 92.06 96 ALA A C 1
ATOM 811 O O . ALA A 1 96 ? 8.711 6.393 11.254 1.00 92.06 96 ALA A O 1
ATOM 812 N N . ARG A 1 97 ? 10.515 7.643 10.727 1.00 89.25 97 ARG A N 1
ATOM 813 C CA . ARG A 1 97 ? 10.321 8.655 11.780 1.00 89.25 97 ARG A CA 1
ATOM 814 C C . ARG A 1 97 ? 8.931 9.301 11.717 1.00 89.25 97 ARG A C 1
ATOM 816 O O . ARG A 1 97 ? 8.275 9.421 12.740 1.00 89.25 97 ARG A O 1
ATOM 823 N N . ASP A 1 98 ? 8.461 9.602 10.505 1.00 87.25 98 ASP A N 1
ATOM 824 C CA . ASP A 1 98 ? 7.200 10.318 10.265 1.00 87.25 98 ASP A CA 1
ATOM 825 C C . ASP A 1 98 ? 6.092 9.403 9.701 1.00 87.25 98 ASP A C 1
ATOM 827 O O . ASP A 1 98 ? 5.304 9.802 8.834 1.00 87.25 98 ASP A O 1
ATOM 831 N N . GLY A 1 99 ? 6.060 8.145 10.158 1.00 91.56 99 GLY A N 1
ATOM 832 C CA . GLY A 1 99 ? 5.048 7.148 9.798 1.00 91.56 99 GLY A CA 1
ATOM 833 C C . GLY A 1 99 ? 5.618 5.982 8.991 1.00 91.56 99 GLY A C 1
ATOM 834 O O . GLY A 1 99 ? 6.321 5.124 9.528 1.00 91.56 99 GLY A O 1
ATOM 835 N N . TYR A 1 100 ? 5.296 5.918 7.698 1.00 95.19 100 TYR A N 1
ATOM 836 C CA . TYR A 1 100 ? 5.719 4.837 6.803 1.00 95.19 100 TYR A CA 1
ATOM 837 C C . TYR A 1 100 ? 6.532 5.354 5.618 1.00 95.19 100 TYR A C 1
ATOM 839 O O . TYR A 1 100 ? 6.317 6.465 5.125 1.00 95.19 100 TYR A O 1
ATOM 847 N N . ARG A 1 101 ? 7.454 4.524 5.124 1.00 94.44 101 ARG A N 1
ATOM 848 C CA . ARG A 1 101 ? 8.226 4.829 3.916 1.00 94.44 101 ARG A CA 1
ATOM 849 C C . ARG A 1 101 ? 7.319 4.834 2.683 1.00 94.44 101 ARG A C 1
ATOM 851 O O . ARG A 1 101 ? 6.592 3.883 2.430 1.00 94.44 101 ARG A O 1
ATOM 858 N N . LYS A 1 102 ? 7.424 5.897 1.880 1.00 95.25 102 LYS A N 1
ATOM 859 C CA . LYS A 1 102 ? 6.676 6.078 0.617 1.00 95.25 102 LYS A CA 1
ATOM 860 C C . LYS A 1 102 ? 7.344 5.442 -0.603 1.00 95.25 102 LYS A C 1
ATOM 862 O O . LYS A 1 102 ? 6.732 5.320 -1.658 1.00 95.25 102 LYS A O 1
ATOM 867 N N . ARG A 1 103 ? 8.636 5.132 -0.490 1.00 95.88 103 ARG A N 1
ATOM 868 C CA . ARG A 1 103 ? 9.493 4.701 -1.606 1.00 95.88 103 ARG A CA 1
ATOM 869 C C . ARG A 1 103 ? 10.079 3.308 -1.404 1.00 95.88 103 ARG A C 1
ATOM 871 O O . ARG A 1 103 ? 10.889 2.879 -2.215 1.00 95.88 103 ARG A O 1
ATOM 878 N N . SER A 1 104 ? 9.686 2.610 -0.340 1.00 95.69 104 SER A N 1
ATOM 879 C CA . SER A 1 104 ? 10.052 1.213 -0.152 1.00 95.69 104 SER A CA 1
ATOM 880 C C . SER A 1 104 ? 9.047 0.456 0.704 1.00 95.69 104 SER A C 1
ATOM 882 O O . SER A 1 104 ? 8.485 1.002 1.658 1.00 95.69 104 SER A O 1
ATOM 884 N N . VAL A 1 105 ? 8.853 -0.815 0.369 1.00 95.19 105 VAL A N 1
ATOM 885 C CA . VAL A 1 105 ? 8.058 -1.774 1.144 1.00 95.19 105 VAL A CA 1
ATOM 886 C C . VAL A 1 105 ? 8.755 -3.121 1.182 1.00 95.19 105 VAL A C 1
ATOM 888 O O . VAL A 1 105 ? 9.693 -3.359 0.424 1.00 95.19 105 VAL A O 1
ATOM 891 N N . ARG A 1 106 ? 8.265 -4.019 2.030 1.00 94.62 106 ARG A N 1
ATOM 892 C CA . ARG A 1 106 ? 8.710 -5.404 2.048 1.00 94.62 106 ARG A CA 1
ATOM 893 C C . ARG A 1 106 ? 7.600 -6.323 1.528 1.00 94.62 106 ARG A C 1
ATOM 895 O O . ARG A 1 106 ? 6.459 -6.215 1.978 1.00 94.62 106 ARG A O 1
ATOM 902 N N . LEU A 1 107 ? 7.946 -7.194 0.583 1.00 93.06 107 LEU A N 1
ATOM 903 C CA . LEU A 1 107 ? 7.101 -8.258 0.038 1.00 93.06 107 LEU A CA 1
ATOM 904 C C . LEU A 1 107 ? 7.721 -9.603 0.441 1.00 93.06 107 LEU A C 1
ATOM 906 O O . LEU A 1 107 ? 8.733 -10.022 -0.119 1.00 93.06 107 LEU A O 1
ATOM 910 N N . GLY A 1 108 ? 7.173 -10.245 1.474 1.00 89.25 108 GLY A N 1
ATOM 911 C CA . GLY A 1 108 ? 7.792 -11.420 2.095 1.00 89.25 108 GLY A CA 1
ATOM 912 C C . GLY A 1 108 ? 9.173 -11.081 2.685 1.00 89.25 108 GLY A C 1
ATOM 913 O O . GLY A 1 108 ? 9.263 -10.158 3.497 1.00 89.25 108 GLY A O 1
ATOM 914 N N . PRO A 1 109 ? 10.256 -11.786 2.312 1.00 90.94 109 PRO A N 1
ATOM 915 C CA . PRO A 1 109 ? 11.611 -11.419 2.727 1.00 90.94 109 PRO A CA 1
ATOM 916 C C . PRO A 1 109 ? 12.212 -10.278 1.887 1.00 90.94 109 PRO A C 1
ATOM 918 O O . PRO A 1 109 ? 13.219 -9.702 2.292 1.00 90.94 109 PRO A O 1
ATOM 921 N N . HIS A 1 110 ? 11.599 -9.921 0.753 1.00 95.00 110 HIS A N 1
ATOM 922 C CA . HIS A 1 110 ? 12.212 -9.052 -0.248 1.00 95.00 110 HIS A CA 1
ATOM 923 C C . HIS A 1 110 ? 11.887 -7.575 -0.049 1.00 95.00 110 HIS A C 1
ATOM 925 O O . HIS A 1 110 ? 10.737 -7.188 0.178 1.00 95.00 110 HIS A O 1
ATOM 931 N N . LEU A 1 111 ? 12.897 -6.724 -0.181 1.00 96.19 111 LEU A N 1
ATOM 932 C CA . LEU A 1 111 ? 12.773 -5.275 -0.143 1.00 96.19 111 LEU A CA 1
ATOM 933 C C . LEU A 1 111 ? 12.546 -4.727 -1.556 1.00 96.19 111 LEU A C 1
ATOM 935 O O . LEU A 1 111 ? 13.363 -4.929 -2.453 1.00 96.19 111 LEU A O 1
ATOM 939 N N . VAL A 1 112 ? 11.450 -3.994 -1.743 1.00 97.00 112 VAL A N 1
ATOM 940 C CA . VAL A 1 112 ? 11.081 -3.397 -3.031 1.00 97.00 112 VAL A CA 1
ATOM 941 C C . VAL A 1 112 ? 11.183 -1.883 -2.951 1.00 97.00 112 VAL A C 1
ATOM 943 O O . VAL A 1 112 ? 10.533 -1.257 -2.109 1.00 97.00 112 VAL A O 1
ATOM 946 N N . ALA A 1 113 ? 11.979 -1.286 -3.835 1.00 97.81 113 ALA A N 1
ATOM 947 C CA . ALA A 1 113 ? 12.017 0.158 -4.043 1.00 97.81 113 ALA A CA 1
ATOM 948 C C . ALA A 1 113 ? 10.901 0.590 -5.008 1.00 97.81 113 ALA A C 1
ATOM 950 O O . ALA A 1 113 ? 10.644 -0.088 -5.995 1.00 97.81 113 ALA A O 1
ATOM 951 N N . ILE A 1 114 ? 10.257 1.728 -4.749 1.00 97.06 114 ILE A N 1
ATOM 952 C CA . ILE A 1 114 ? 9.125 2.233 -5.543 1.00 97.06 114 ILE A CA 1
ATOM 953 C C . ILE A 1 114 ? 9.536 3.537 -6.227 1.00 97.06 114 ILE A C 1
ATOM 955 O O . ILE A 1 114 ? 9.862 4.522 -5.550 1.00 97.06 114 ILE A O 1
ATOM 959 N N . LYS A 1 115 ? 9.502 3.559 -7.562 1.00 97.06 115 LYS A N 1
ATOM 960 C CA . LYS A 1 115 ? 9.953 4.688 -8.388 1.00 97.06 115 LYS A CA 1
ATOM 961 C C . LYS A 1 115 ? 8.975 4.969 -9.533 1.00 97.06 115 LYS A C 1
ATOM 963 O O . LYS A 1 115 ? 8.213 4.101 -9.939 1.00 97.06 115 LYS A O 1
ATOM 968 N N . ASN A 1 116 ? 9.024 6.187 -10.067 1.00 95.81 116 ASN A N 1
ATOM 969 C CA . ASN A 1 116 ? 8.450 6.489 -11.379 1.00 95.81 116 ASN A CA 1
ATOM 970 C C . ASN A 1 116 ? 9.530 6.262 -12.436 1.00 95.81 116 ASN A C 1
ATOM 972 O O . ASN A 1 116 ? 10.671 6.698 -12.242 1.00 95.81 116 ASN A O 1
ATOM 976 N N . ALA A 1 117 ? 9.174 5.622 -13.543 1.00 95.00 117 ALA A N 1
ATOM 977 C CA . ALA A 1 117 ? 9.966 5.734 -14.754 1.00 95.00 117 ALA A CA 1
ATOM 978 C C . ALA A 1 117 ? 9.653 7.069 -15.434 1.00 95.00 117 ALA A C 1
ATOM 980 O O . ALA A 1 117 ? 8.532 7.571 -15.356 1.00 95.00 117 ALA A O 1
ATOM 981 N N . ARG A 1 118 ? 10.648 7.664 -16.091 1.00 92.94 118 ARG A N 1
ATOM 982 C CA . ARG A 1 118 ? 10.442 8.891 -16.866 1.00 92.94 118 ARG A CA 1
ATOM 983 C C . ARG A 1 118 ? 10.314 8.529 -18.335 1.00 92.94 118 ARG A C 1
ATOM 985 O O . ARG A 1 118 ? 11.281 8.020 -18.897 1.00 92.94 118 ARG A O 1
ATOM 992 N N . ALA A 1 119 ? 9.167 8.816 -18.942 1.00 91.62 119 ALA A N 1
ATOM 993 C CA . ALA A 1 119 ? 9.001 8.681 -20.381 1.00 91.62 119 ALA A CA 1
ATOM 994 C C . ALA A 1 119 ? 9.960 9.624 -21.123 1.00 91.62 119 ALA A C 1
ATOM 996 O O . ALA A 1 119 ? 10.127 10.795 -20.764 1.00 91.62 119 ALA A O 1
ATOM 997 N N . ILE A 1 120 ? 10.611 9.088 -22.146 1.00 89.44 120 ILE A N 1
ATOM 998 C CA . ILE A 1 120 ? 11.397 9.833 -23.118 1.00 89.44 120 ILE A CA 1
ATOM 999 C C . ILE A 1 120 ? 10.471 10.045 -24.317 1.00 89.44 120 ILE A C 1
ATOM 1001 O O . ILE A 1 120 ? 9.960 9.052 -24.846 1.00 89.44 120 ILE A O 1
ATOM 1005 N N . PRO A 1 121 ? 10.248 11.297 -24.755 1.00 79.38 121 PRO A N 1
ATOM 1006 C CA . PRO A 1 121 ? 9.462 11.570 -25.948 1.00 79.38 121 PRO A CA 1
ATOM 1007 C C . PRO A 1 121 ? 10.010 10.755 -27.115 1.00 79.38 121 PRO A C 1
ATOM 1009 O O . PRO A 1 121 ? 11.207 10.812 -27.412 1.00 79.38 121 PRO A O 1
ATOM 1012 N N . SER A 1 122 ? 9.146 9.971 -27.752 1.00 71.00 122 SER A N 1
ATOM 1013 C CA . SER A 1 122 ? 9.547 9.225 -28.935 1.00 71.00 122 SER A CA 1
ATOM 1014 C C . SER A 1 122 ? 9.926 10.221 -30.042 1.00 71.00 122 SER A C 1
ATOM 1016 O O . SER A 1 122 ? 9.254 11.226 -30.287 1.00 71.00 122 SER A O 1
ATOM 1018 N N . SER A 1 123 ? 11.055 9.960 -30.700 1.00 64.69 123 SER A N 1
ATOM 1019 C CA . SER A 1 123 ? 11.370 10.584 -31.984 1.00 64.69 123 SER A CA 1
ATOM 1020 C C . SER A 1 123 ? 10.330 10.132 -33.011 1.00 64.69 123 SER A C 1
ATOM 1022 O O . SER A 1 123 ? 9.955 8.961 -33.006 1.00 64.69 123 SER A O 1
ATOM 1024 N N . LYS A 1 124 ? 9.941 11.008 -33.953 1.00 60.88 124 LYS A N 1
ATOM 1025 C CA . LYS A 1 124 ? 8.983 10.734 -35.052 1.00 60.88 124 LYS A CA 1
ATOM 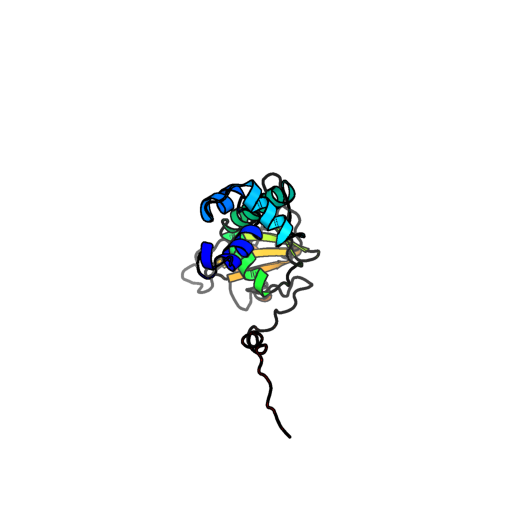1026 C C . LYS A 1 124 ? 9.238 9.423 -35.833 1.00 60.88 124 LYS A C 1
ATOM 1028 O O . LYS A 1 124 ? 8.379 9.006 -36.598 1.00 60.88 124 LYS A O 1
ATOM 1033 N N . ARG A 1 125 ? 10.409 8.790 -35.675 1.00 62.19 125 ARG A N 1
ATOM 1034 C CA . ARG A 1 125 ? 10.803 7.515 -36.300 1.00 62.19 125 ARG A CA 1
ATOM 1035 C C . ARG A 1 125 ? 10.545 6.249 -35.465 1.00 62.19 125 ARG A C 1
ATOM 1037 O O . ARG A 1 125 ? 10.722 5.165 -36.007 1.00 62.19 125 ARG A O 1
ATOM 1044 N N . SER A 1 126 ? 10.164 6.337 -34.188 1.00 63.88 126 SER A N 1
ATOM 1045 C CA . SER A 1 126 ? 9.930 5.157 -33.336 1.00 63.88 126 SER A CA 1
ATOM 1046 C C . SER A 1 126 ? 8.528 5.175 -32.743 1.00 63.88 126 SER A C 1
ATOM 1048 O O . SER A 1 126 ? 8.217 6.031 -31.922 1.00 63.88 126 SER A O 1
ATOM 1050 N N . ALA A 1 127 ? 7.699 4.195 -33.099 1.00 73.38 127 ALA A N 1
ATOM 1051 C CA . ALA A 1 127 ? 6.376 4.024 -32.494 1.00 73.38 127 ALA A CA 1
ATOM 1052 C C . ALA A 1 127 ? 6.443 3.564 -31.022 1.00 73.38 127 ALA A C 1
ATOM 1054 O O . ALA A 1 127 ? 5.476 3.727 -30.287 1.00 73.38 127 ALA A O 1
ATOM 1055 N N . ALA A 1 128 ? 7.573 2.999 -30.578 1.00 82.25 128 ALA A N 1
ATOM 1056 C CA . ALA A 1 128 ? 7.719 2.475 -29.223 1.00 82.25 128 ALA A CA 1
ATOM 1057 C C . ALA A 1 128 ? 8.078 3.569 -28.205 1.00 82.25 128 ALA A C 1
ATOM 1059 O O . ALA A 1 128 ? 9.055 4.309 -28.385 1.00 82.25 128 ALA A O 1
ATOM 1060 N N . THR A 1 129 ? 7.331 3.613 -27.100 1.00 89.50 129 THR A N 1
ATOM 1061 C CA . THR A 1 129 ? 7.611 4.477 -25.948 1.00 89.50 129 THR A CA 1
ATOM 1062 C C . THR A 1 129 ? 8.867 4.002 -25.221 1.00 89.50 129 THR A C 1
ATOM 1064 O O . THR A 1 129 ? 9.107 2.804 -25.064 1.00 89.50 129 THR A O 1
ATOM 1067 N N . SER A 1 130 ? 9.702 4.946 -24.792 1.00 92.06 130 SER A N 1
ATOM 1068 C CA . SER A 1 130 ? 10.938 4.658 -24.060 1.00 92.06 130 SER A CA 1
ATOM 1069 C C . SER A 1 130 ? 10.893 5.267 -22.667 1.00 92.06 130 SER A C 1
ATOM 1071 O O . SER A 1 130 ? 10.363 6.357 -22.483 1.00 92.06 130 SER A O 1
ATOM 1073 N N . TYR A 1 131 ? 11.486 4.590 -21.691 1.00 95.06 131 TYR A N 1
ATOM 1074 C CA . TYR A 1 131 ? 11.435 4.965 -20.285 1.00 95.06 131 TYR A CA 1
ATOM 1075 C C . TYR A 1 131 ? 12.819 4.900 -19.642 1.00 95.06 131 TYR A C 1
ATOM 1077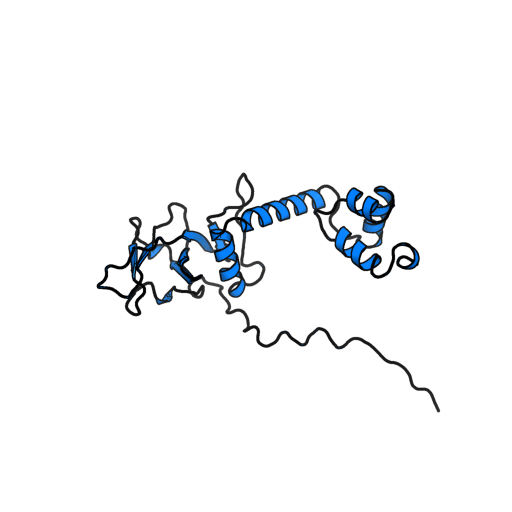 O O . TYR A 1 131 ? 13.513 3.889 -19.747 1.00 95.06 131 TYR A O 1
ATOM 1085 N N . VAL A 1 132 ? 13.215 5.949 -18.921 1.00 95.88 132 VAL A N 1
ATOM 1086 C CA . VAL A 1 132 ? 14.440 5.941 -18.108 1.00 95.88 132 VAL A CA 1
ATOM 1087 C C . VAL A 1 132 ? 14.190 5.182 -16.808 1.00 95.88 132 VAL A C 1
ATOM 1089 O O . VAL A 1 132 ? 13.339 5.572 -16.001 1.00 95.88 132 VAL A O 1
ATOM 1092 N N . LEU A 1 133 ? 14.988 4.142 -16.578 1.00 96.31 133 LEU A N 1
ATOM 1093 C CA . LEU A 1 133 ? 15.011 3.343 -15.358 1.00 96.31 133 LEU A CA 1
ATOM 1094 C C . LEU A 1 133 ? 16.259 3.690 -14.542 1.00 96.31 133 LEU A C 1
ATOM 1096 O O . LEU A 1 133 ? 17.387 3.398 -14.935 1.00 96.31 133 LEU A O 1
ATOM 1100 N N . THR A 1 134 ? 16.068 4.321 -13.385 1.00 95.50 134 THR A N 1
ATOM 1101 C CA . THR A 1 134 ? 17.169 4.700 -12.483 1.00 95.50 134 THR A CA 1
ATOM 1102 C C . THR A 1 134 ? 17.351 3.671 -11.373 1.00 95.50 134 THR A C 1
ATOM 1104 O O . THR A 1 134 ? 16.365 3.270 -10.750 1.00 95.50 134 THR A O 1
ATOM 1107 N N . SER A 1 135 ? 18.592 3.294 -11.059 1.00 93.19 135 SER A N 1
ATOM 1108 C CA . SER A 1 135 ? 18.897 2.367 -9.956 1.00 93.19 135 SER A CA 1
ATOM 1109 C C . SER A 1 135 ? 18.508 2.934 -8.582 1.00 93.19 135 SER A C 1
ATOM 1111 O O . SER A 1 135 ? 18.244 4.133 -8.444 1.00 93.19 135 SER A O 1
ATOM 1113 N N . SER A 1 136 ? 18.403 2.090 -7.557 1.00 89.94 136 SER A N 1
ATOM 1114 C CA . SER A 1 136 ? 18.092 2.523 -6.191 1.00 89.94 136 SER A CA 1
ATOM 1115 C C . SER A 1 136 ? 19.378 2.805 -5.413 1.00 89.94 136 SER A C 1
ATOM 1117 O O . SER A 1 136 ? 20.297 1.999 -5.413 1.00 89.94 136 SER A O 1
ATOM 1119 N N . VAL A 1 137 ? 19.439 3.943 -4.714 1.00 84.94 137 VAL A N 1
ATOM 1120 C CA . VAL A 1 137 ? 20.549 4.233 -3.784 1.00 84.94 137 VAL A CA 1
ATOM 1121 C C . VAL A 1 137 ? 20.392 3.430 -2.490 1.00 84.94 137 VAL A C 1
ATOM 1123 O O . VAL A 1 137 ? 21.370 3.012 -1.882 1.00 84.94 137 VAL A O 1
ATOM 1126 N N . ALA A 1 138 ? 19.147 3.205 -2.065 1.00 85.94 138 ALA A N 1
ATOM 1127 C CA . ALA A 1 138 ? 18.850 2.357 -0.922 1.00 85.94 138 ALA A CA 1
ATOM 1128 C C . ALA A 1 138 ? 18.927 0.875 -1.329 1.00 85.94 138 ALA A C 1
ATOM 1130 O O . ALA A 1 138 ? 18.512 0.557 -2.450 1.00 85.94 138 ALA A O 1
ATOM 1131 N N . PRO A 1 139 ? 19.374 -0.023 -0.428 1.00 90.19 139 PRO A N 1
ATOM 1132 C CA . PRO A 1 139 ? 19.368 -1.456 -0.695 1.00 90.19 139 PRO A CA 1
ATOM 1133 C C . PRO A 1 139 ? 17.947 -1.906 -1.039 1.00 90.19 139 PRO A C 1
ATOM 1135 O O . PRO A 1 139 ? 16.990 -1.512 -0.370 1.00 90.19 139 PRO A O 1
ATOM 1138 N N . ALA A 1 140 ? 17.813 -2.682 -2.109 1.00 96.06 140 ALA A N 1
ATOM 1139 C CA . ALA A 1 140 ? 16.563 -3.270 -2.560 1.00 96.06 140 ALA A CA 1
ATOM 1140 C C . ALA A 1 140 ? 16.872 -4.537 -3.361 1.00 96.06 140 ALA A C 1
ATOM 1142 O O . ALA A 1 140 ? 17.873 -4.584 -4.074 1.00 96.06 140 ALA A O 1
ATOM 1143 N N . ASP A 1 141 ? 15.997 -5.532 -3.265 1.00 96.88 141 ASP A N 1
ATOM 1144 C CA . ASP A 1 141 ? 16.072 -6.755 -4.066 1.00 96.88 141 ASP A CA 1
ATOM 1145 C C . ASP A 1 141 ? 15.394 -6.541 -5.423 1.00 96.88 141 ASP A C 1
ATOM 1147 O O . ASP A 1 141 ? 15.865 -7.017 -6.455 1.00 96.88 141 ASP A O 1
ATOM 1151 N N . PHE A 1 142 ? 14.317 -5.748 -5.432 1.00 97.81 142 PHE A N 1
ATOM 1152 C CA . PHE A 1 142 ? 13.554 -5.403 -6.628 1.00 97.81 142 PHE A CA 1
ATOM 1153 C C . PHE A 1 142 ? 13.255 -3.906 -6.688 1.00 97.81 142 PHE A C 1
ATOM 1155 O O . PHE A 1 142 ? 13.173 -3.217 -5.667 1.00 97.81 142 PHE A O 1
ATOM 1162 N N . ILE A 1 143 ? 13.034 -3.404 -7.899 1.00 97.94 143 ILE A N 1
ATOM 1163 C CA . ILE A 1 143 ? 12.562 -2.046 -8.147 1.00 97.94 143 ILE A CA 1
ATOM 1164 C C . ILE A 1 143 ? 11.245 -2.121 -8.914 1.00 97.94 143 ILE A C 1
ATOM 1166 O O . ILE A 1 143 ? 11.185 -2.643 -10.027 1.00 97.94 143 ILE A O 1
ATOM 1170 N N . TYR A 1 144 ? 10.200 -1.568 -8.312 1.00 98.06 144 TYR A N 1
ATOM 1171 C CA . TYR A 1 144 ? 8.952 -1.249 -8.979 1.00 98.06 144 TYR A CA 1
ATOM 1172 C C . TYR A 1 144 ? 9.086 0.108 -9.673 1.00 98.06 144 TYR A C 1
ATOM 1174 O O . TYR A 1 144 ? 9.368 1.123 -9.023 1.00 98.06 144 TYR A O 1
ATOM 1182 N N . TYR A 1 145 ? 8.836 0.132 -10.976 1.00 98.00 145 TYR A N 1
ATOM 1183 C CA . TYR A 1 145 ? 8.700 1.349 -11.759 1.00 98.00 145 TYR A CA 1
ATOM 1184 C C . TYR A 1 145 ? 7.262 1.503 -12.218 1.00 98.00 145 TYR A C 1
ATOM 1186 O O . TYR A 1 145 ? 6.771 0.684 -12.987 1.00 98.00 145 TYR A O 1
ATOM 1194 N N . ARG A 1 146 ? 6.612 2.589 -11.810 1.00 97.19 146 ARG A N 1
ATOM 1195 C CA . ARG A 1 146 ? 5.379 3.031 -12.457 1.00 97.19 146 ARG A CA 1
ATOM 1196 C C . ARG A 1 146 ? 5.712 3.588 -13.843 1.00 97.19 146 ARG A C 1
ATOM 1198 O O . ARG A 1 146 ? 6.589 4.451 -13.946 1.00 97.19 146 ARG A O 1
ATOM 1205 N N . LEU A 1 147 ? 5.006 3.106 -14.858 1.00 94.94 147 LEU A N 1
ATOM 1206 C CA . LEU A 1 147 ? 4.988 3.654 -16.212 1.00 94.94 147 LEU A CA 1
ATOM 1207 C C . LEU A 1 147 ? 3.744 4.546 -16.393 1.00 94.94 147 LEU A C 1
ATOM 1209 O O . LEU A 1 147 ? 3.017 4.844 -15.434 1.00 94.94 147 LEU A O 1
ATOM 1213 N N . ASP A 1 148 ? 3.512 4.986 -17.625 1.00 87.38 148 ASP A N 1
ATOM 1214 C CA . ASP A 1 148 ? 2.278 5.677 -17.993 1.00 87.38 148 ASP A CA 1
ATOM 1215 C C . ASP A 1 148 ? 1.107 4.684 -18.119 1.00 87.38 148 ASP A C 1
ATOM 1217 O O . ASP A 1 148 ? 1.283 3.472 -17.993 1.00 87.38 148 ASP A O 1
ATOM 1221 N N . ASP A 1 149 ? -0.113 5.206 -18.261 1.00 82.94 149 ASP A N 1
ATOM 1222 C CA . ASP A 1 149 ? -1.340 4.434 -18.531 1.00 82.94 149 ASP A CA 1
ATOM 1223 C C . ASP A 1 149 ? -1.680 3.312 -17.533 1.00 82.94 149 ASP A C 1
ATOM 1225 O O . ASP A 1 149 ? -2.456 2.403 -17.813 1.00 82.94 149 ASP A O 1
ATOM 1229 N N . GLY A 1 150 ? -1.152 3.408 -16.310 1.00 86.69 150 GLY A N 1
ATOM 1230 C CA . GLY A 1 150 ? -1.413 2.428 -15.252 1.00 86.69 150 GLY A CA 1
ATOM 1231 C C . GLY A 1 150 ? -0.573 1.158 -15.363 1.00 86.69 150 GLY A C 1
ATOM 1232 O O . GLY A 1 150 ? -0.835 0.206 -14.632 1.00 86.69 150 GLY A O 1
ATOM 1233 N N . GLU A 1 151 ? 0.440 1.160 -16.223 1.00 94.19 151 GLU A N 1
ATOM 1234 C CA . GLU A 1 151 ? 1.381 0.059 -16.358 1.00 94.19 151 GLU A CA 1
ATOM 1235 C C . GLU A 1 151 ? 2.571 0.187 -15.407 1.00 94.19 151 GLU A C 1
ATOM 1237 O O . GLU A 1 151 ? 2.854 1.246 -14.827 1.00 94.19 151 GLU A O 1
ATOM 1242 N N . TYR A 1 152 ? 3.301 -0.913 -15.248 1.00 96.75 152 TYR A N 1
ATOM 1243 C CA . TYR A 1 152 ? 4.468 -0.959 -14.382 1.00 96.75 152 TYR A CA 1
ATOM 1244 C C . TYR A 1 152 ? 5.502 -2.004 -14.809 1.00 96.75 152 TYR A C 1
ATOM 1246 O O . TYR A 1 152 ? 5.227 -2.919 -15.585 1.00 96.75 152 TYR A O 1
ATOM 1254 N N . LEU A 1 153 ? 6.709 -1.880 -14.256 1.00 97.38 153 LEU A N 1
ATOM 1255 C CA . LEU A 1 153 ? 7.764 -2.893 -14.303 1.00 97.38 153 LEU A CA 1
ATOM 1256 C C . LEU A 1 153 ? 8.163 -3.292 -12.885 1.00 97.38 153 LEU A C 1
ATOM 1258 O O . LEU A 1 153 ? 8.327 -2.421 -12.031 1.00 97.38 153 LEU A O 1
ATOM 1262 N N . VAL A 1 154 ? 8.409 -4.580 -12.655 1.00 97.44 154 VAL A N 1
ATOM 1263 C CA . VAL A 1 154 ? 9.039 -5.073 -11.420 1.00 97.44 154 VAL A CA 1
ATOM 1264 C C . VAL A 1 154 ? 10.332 -5.774 -11.787 1.00 97.44 154 VAL A C 1
ATOM 1266 O O . VAL A 1 154 ? 10.317 -6.905 -12.254 1.00 97.44 154 VAL A O 1
ATOM 1269 N N . VAL A 1 155 ? 11.463 -5.101 -11.599 1.00 96.94 155 VAL A N 1
ATOM 1270 C CA . VAL A 1 155 ? 12.760 -5.584 -12.090 1.00 96.94 155 VAL A CA 1
ATOM 1271 C C . VAL A 1 155 ? 13.661 -5.961 -10.912 1.00 96.94 155 VAL A C 1
ATOM 1273 O O . VAL A 1 155 ? 13.755 -5.179 -9.962 1.00 96.94 155 VAL A O 1
ATOM 1276 N N . PRO A 1 156 ? 14.359 -7.111 -10.950 1.00 97.06 156 PRO A N 1
ATOM 1277 C CA . PRO A 1 156 ? 15.453 -7.401 -10.030 1.00 97.06 156 PRO A CA 1
ATOM 1278 C C . PRO A 1 156 ? 16.483 -6.268 -10.017 1.00 97.06 156 PRO A C 1
ATOM 1280 O O . PRO A 1 156 ? 16.927 -5.795 -11.067 1.00 97.06 156 PRO A O 1
ATOM 1283 N N . HIS A 1 157 ? 16.878 -5.822 -8.828 1.00 95.75 157 HIS A N 1
ATOM 1284 C CA . HIS A 1 157 ? 17.755 -4.664 -8.666 1.00 95.75 157 HIS A CA 1
ATOM 1285 C C . HIS A 1 157 ? 19.099 -4.834 -9.397 1.00 95.75 157 HIS A C 1
ATOM 1287 O O . HIS A 1 157 ? 19.618 -3.883 -9.979 1.00 95.75 157 HIS A O 1
ATOM 1293 N N . ASN A 1 158 ? 19.639 -6.056 -9.425 1.00 94.50 158 ASN A N 1
ATOM 1294 C CA . ASN A 1 158 ? 20.904 -6.395 -10.083 1.00 94.50 158 ASN A CA 1
ATOM 1295 C C . ASN A 1 158 ? 20.881 -6.256 -11.618 1.00 94.50 158 ASN A C 1
ATOM 1297 O O . ASN A 1 158 ? 21.947 -6.172 -12.224 1.00 94.50 158 ASN A O 1
ATOM 1301 N N . LEU A 1 159 ? 19.705 -6.203 -12.252 1.00 95.31 159 LEU A N 1
ATOM 1302 C CA . LEU A 1 159 ? 19.581 -6.008 -13.702 1.00 95.31 159 LEU A CA 1
ATOM 1303 C C . LEU A 1 159 ? 19.574 -4.529 -14.115 1.00 95.31 159 LEU A C 1
ATOM 1305 O O . LEU A 1 159 ? 19.663 -4.225 -15.308 1.00 95.31 159 LEU A O 1
ATOM 1309 N N . VAL A 1 160 ? 19.478 -3.606 -13.152 1.00 94.88 160 VAL A N 1
ATOM 1310 C CA . VAL A 1 160 ? 19.510 -2.161 -13.396 1.00 94.88 160 VAL A CA 1
ATOM 1311 C C . VAL A 1 160 ? 20.905 -1.621 -13.054 1.00 94.88 160 VAL A C 1
ATOM 1313 O O . VAL A 1 160 ? 21.260 -1.550 -11.874 1.00 94.88 160 VAL A O 1
ATOM 1316 N N . PRO A 1 161 ? 21.707 -1.197 -14.052 1.00 93.94 161 PRO A N 1
ATOM 1317 C CA . PRO A 1 161 ? 23.029 -0.622 -13.813 1.00 93.94 161 PRO A CA 1
ATOM 1318 C C . PRO A 1 161 ? 22.959 0.592 -12.886 1.00 93.94 161 PRO A C 1
ATOM 1320 O O . PRO A 1 161 ? 21.977 1.333 -12.908 1.00 93.94 161 PRO A O 1
ATOM 1323 N N . ARG A 1 162 ? 24.031 0.862 -12.129 1.00 91.56 162 ARG A N 1
ATOM 1324 C CA . ARG A 1 162 ? 24.093 2.020 -11.211 1.00 91.56 162 ARG A CA 1
ATOM 1325 C C . ARG A 1 162 ? 23.810 3.354 -11.912 1.00 91.56 162 ARG A C 1
ATOM 1327 O O . ARG A 1 162 ? 23.100 4.183 -11.357 1.00 91.56 162 ARG A O 1
ATOM 1334 N N . ALA A 1 163 ? 24.305 3.522 -13.140 1.00 93.19 163 ALA A N 1
ATOM 1335 C CA . ALA A 1 163 ? 24.058 4.705 -13.971 1.00 93.19 163 ALA A CA 1
ATOM 1336 C C . ALA A 1 163 ? 22.605 4.814 -14.487 1.00 93.19 163 ALA A C 1
ATOM 1338 O O . ALA A 1 163 ? 22.219 5.837 -15.044 1.00 93.19 163 ALA A O 1
ATOM 1339 N N . GLY A 1 164 ? 21.787 3.778 -14.292 1.00 93.44 164 GLY A N 1
ATOM 1340 C CA . GLY A 1 164 ? 20.480 3.627 -14.916 1.00 93.44 164 GLY A CA 1
ATOM 1341 C C . GLY A 1 164 ? 20.558 2.971 -16.293 1.00 93.44 164 GLY A C 1
ATOM 1342 O O . GLY A 1 164 ? 21.616 2.558 -16.768 1.00 93.44 164 GLY A O 1
ATOM 1343 N N . THR A 1 165 ? 19.399 2.809 -16.917 1.00 95.19 165 THR A N 1
ATOM 1344 C CA . THR A 1 165 ? 19.238 2.213 -18.247 1.00 95.19 165 THR A CA 1
ATOM 1345 C C . THR A 1 165 ? 17.923 2.686 -18.863 1.00 95.19 165 THR A C 1
ATOM 1347 O O . THR A 1 165 ? 17.119 3.331 -18.190 1.00 95.19 165 THR A O 1
ATOM 1350 N N . THR A 1 166 ? 17.691 2.364 -20.131 1.00 94.88 166 THR A N 1
ATOM 1351 C CA . THR A 1 166 ? 16.450 2.698 -20.832 1.00 94.88 166 THR A CA 1
ATOM 1352 C C . THR A 1 166 ? 15.678 1.423 -21.125 1.00 94.88 166 THR A C 1
ATOM 1354 O O . THR A 1 166 ? 16.227 0.456 -21.654 1.00 94.88 166 THR A O 1
ATOM 1357 N N . PHE A 1 167 ? 14.396 1.425 -20.790 1.00 94.44 167 PHE A N 1
ATOM 1358 C CA . PHE A 1 167 ? 13.442 0.438 -21.264 1.00 94.44 167 PHE A CA 1
ATOM 1359 C C . PHE A 1 167 ? 12.766 0.967 -22.522 1.00 94.44 167 PHE A C 1
ATOM 1361 O O . PHE A 1 167 ? 12.096 1.991 -22.471 1.00 94.44 167 PHE A O 1
ATOM 1368 N N . ILE A 1 168 ? 12.950 0.274 -23.641 1.00 93.25 168 ILE A N 1
ATOM 1369 C CA . ILE A 1 168 ? 12.211 0.533 -24.879 1.00 93.25 168 ILE A CA 1
ATOM 1370 C C . ILE A 1 168 ? 11.073 -0.479 -24.924 1.00 93.25 168 ILE A C 1
ATOM 1372 O O . ILE A 1 168 ? 11.338 -1.680 -24.829 1.00 93.25 168 ILE A O 1
ATOM 1376 N N . ASP A 1 169 ? 9.832 -0.017 -25.042 1.00 91.25 169 ASP A N 1
ATOM 1377 C CA . ASP A 1 169 ? 8.662 -0.883 -24.933 1.00 91.25 169 ASP A CA 1
ATOM 1378 C C . ASP A 1 169 ? 8.386 -1.658 -26.231 1.00 91.25 169 ASP A C 1
ATOM 1380 O O . ASP A 1 169 ? 7.509 -1.338 -27.028 1.00 91.25 169 ASP A O 1
ATOM 1384 N N . THR A 1 170 ? 9.212 -2.674 -26.465 1.00 90.69 170 THR A N 1
ATOM 1385 C CA . THR A 1 170 ? 9.147 -3.581 -27.616 1.00 90.69 170 THR A CA 1
ATOM 1386 C C . THR A 1 170 ? 9.263 -5.027 -27.148 1.00 90.69 170 THR A C 1
ATOM 1388 O O . THR A 1 170 ? 9.757 -5.307 -26.053 1.00 90.69 170 THR A O 1
ATOM 1391 N N . THR A 1 171 ? 8.841 -5.971 -27.988 1.00 89.44 171 THR A N 1
ATOM 1392 C CA . THR A 1 171 ? 8.954 -7.413 -27.712 1.00 89.44 171 THR A CA 1
ATOM 1393 C C . THR A 1 171 ? 10.402 -7.881 -27.560 1.00 89.44 171 THR A C 1
ATOM 1395 O O . THR A 1 171 ? 10.664 -8.784 -26.775 1.00 89.44 171 THR A O 1
ATOM 1398 N N . ALA A 1 172 ? 11.348 -7.228 -28.240 1.00 91.38 172 ALA A N 1
ATOM 1399 C CA . ALA A 1 172 ? 12.780 -7.523 -28.152 1.00 91.38 172 ALA A CA 1
ATOM 1400 C C . ALA A 1 172 ? 13.445 -7.004 -26.861 1.00 91.38 172 ALA A C 1
ATOM 1402 O O . ALA A 1 172 ? 14.619 -7.268 -26.603 1.00 91.38 172 ALA A O 1
ATOM 1403 N N . SER A 1 173 ? 12.727 -6.229 -26.049 1.00 92.75 173 SER A N 1
ATOM 1404 C CA . SER A 1 173 ? 13.295 -5.602 -24.863 1.00 92.75 173 SER A CA 1
ATOM 1405 C C . SER A 1 173 ? 13.559 -6.612 -23.756 1.00 92.75 173 SER A C 1
ATOM 1407 O O . SER A 1 173 ? 12.650 -7.305 -23.299 1.00 92.75 173 SER A O 1
ATOM 1409 N N . ARG A 1 174 ? 14.783 -6.612 -23.217 1.00 94.44 174 ARG A N 1
ATOM 1410 C CA . ARG A 1 174 ? 15.159 -7.466 -22.077 1.00 94.44 174 ARG A CA 1
ATOM 1411 C C . ARG A 1 174 ? 14.287 -7.259 -20.835 1.00 94.44 174 ARG A C 1
ATOM 1413 O O . ARG A 1 174 ? 14.224 -8.138 -19.986 1.00 94.44 174 ARG A O 1
ATOM 1420 N N . PHE A 1 175 ? 13.644 -6.093 -20.708 1.00 95.44 175 PHE A N 1
ATOM 1421 C CA . PHE A 1 175 ? 12.776 -5.786 -19.571 1.00 95.44 175 PHE A CA 1
ATOM 1422 C C . PHE A 1 175 ? 11.303 -6.140 -19.814 1.00 95.44 175 PHE A C 1
ATOM 1424 O O . PHE A 1 175 ? 10.504 -6.083 -18.882 1.00 95.44 175 PHE A O 1
ATOM 1431 N N . ARG A 1 176 ? 10.934 -6.537 -21.039 1.00 94.56 176 ARG A N 1
ATOM 1432 C CA . ARG A 1 176 ? 9.556 -6.893 -21.400 1.00 94.56 176 ARG A CA 1
ATOM 1433 C C . ARG A 1 176 ? 8.959 -7.998 -20.511 1.00 94.56 176 ARG A C 1
ATOM 1435 O O . ARG A 1 176 ? 7.806 -7.827 -20.121 1.00 94.56 176 ARG A O 1
ATOM 1442 N N . PRO A 1 177 ? 9.696 -9.058 -20.109 1.00 95.69 177 PRO A N 1
ATOM 1443 C CA . PRO A 1 177 ? 9.160 -10.096 -19.220 1.00 95.69 177 PRO A CA 1
ATOM 1444 C C . PRO A 1 177 ? 8.758 -9.601 -17.821 1.00 95.69 177 PRO A C 1
ATOM 1446 O O . PRO A 1 177 ? 8.051 -10.300 -17.105 1.00 95.69 177 PRO A O 1
ATOM 1449 N N . TYR A 1 178 ? 9.204 -8.407 -17.421 1.00 96.25 178 TYR A N 1
ATOM 1450 C CA . TYR A 1 178 ? 8.957 -7.821 -16.100 1.00 96.25 178 TYR A CA 1
ATOM 1451 C C . TYR A 1 178 ? 7.780 -6.831 -16.090 1.00 96.25 178 TYR A C 1
ATOM 1453 O O . TYR A 1 178 ? 7.511 -6.204 -15.062 1.00 96.25 178 TYR A O 1
ATOM 1461 N N . ARG A 1 179 ? 7.109 -6.637 -17.234 1.00 95.50 179 ARG A N 1
ATOM 1462 C CA . ARG A 1 179 ? 6.003 -5.684 -17.401 1.00 95.50 179 ARG A CA 1
ATOM 1463 C C . ARG A 1 179 ? 4.701 -6.255 -16.862 1.00 95.50 179 ARG A C 1
ATOM 1465 O O . ARG A 1 179 ? 4.349 -7.388 -17.172 1.00 95.50 179 ARG A O 1
ATOM 1472 N N . ASN A 1 180 ? 3.992 -5.445 -16.079 1.00 95.06 180 ASN A N 1
ATOM 1473 C CA . ASN A 1 180 ? 2.675 -5.740 -15.510 1.00 95.06 180 ASN A CA 1
ATOM 1474 C C . ASN A 1 180 ? 2.606 -7.093 -14.779 1.00 95.06 180 ASN A C 1
ATOM 1476 O O . ASN A 1 180 ? 1.589 -7.781 -14.802 1.00 95.06 180 ASN A O 1
ATOM 1480 N N . THR A 1 181 ? 3.703 -7.503 -14.140 1.00 94.06 181 THR A N 1
ATOM 1481 C CA . THR A 1 181 ? 3.766 -8.770 -13.413 1.00 94.06 181 THR A CA 1
ATOM 1482 C C . THR A 1 181 ? 4.652 -8.664 -12.181 1.00 94.06 181 THR A C 1
ATOM 1484 O O . THR A 1 181 ? 5.669 -7.974 -12.181 1.00 94.06 181 THR A O 1
ATOM 1487 N N . PHE A 1 182 ? 4.257 -9.369 -11.122 1.00 93.69 182 PHE A N 1
ATOM 1488 C CA . PHE A 1 182 ? 5.066 -9.581 -9.920 1.00 93.69 182 PHE A CA 1
ATOM 1489 C C . PHE A 1 182 ? 5.684 -10.983 -9.867 1.00 93.69 182 PHE A C 1
ATOM 1491 O O . PHE A 1 182 ? 6.362 -11.294 -8.896 1.00 93.69 182 PHE A O 1
ATOM 1498 N N . ALA A 1 183 ? 5.511 -11.815 -10.904 1.00 90.56 183 ALA A N 1
ATOM 1499 C CA . ALA A 1 183 ? 5.942 -13.220 -10.914 1.00 90.56 183 ALA A CA 1
ATOM 1500 C C . ALA A 1 183 ? 7.438 -13.428 -10.610 1.00 90.56 183 ALA A C 1
ATOM 1502 O O . ALA A 1 183 ? 7.843 -14.498 -10.169 1.00 90.56 183 ALA A O 1
ATOM 1503 N N . VAL A 1 184 ? 8.257 -12.397 -10.817 1.00 90.50 184 VAL A N 1
ATOM 1504 C CA . VAL A 1 184 ? 9.696 -12.425 -10.532 1.00 90.50 184 VAL A CA 1
ATOM 1505 C C . VAL A 1 184 ? 10.037 -12.267 -9.052 1.00 90.50 184 VAL A C 1
ATOM 1507 O O . VAL A 1 184 ? 11.173 -12.528 -8.667 1.00 90.50 184 VAL A O 1
ATOM 1510 N N . VAL A 1 185 ? 9.083 -11.829 -8.227 1.00 89.62 185 VAL A N 1
ATOM 1511 C CA . VAL A 1 185 ? 9.227 -11.747 -6.773 1.00 89.62 185 VAL A CA 1
ATOM 1512 C C . VAL A 1 185 ? 8.820 -13.103 -6.185 1.00 89.62 185 VAL A C 1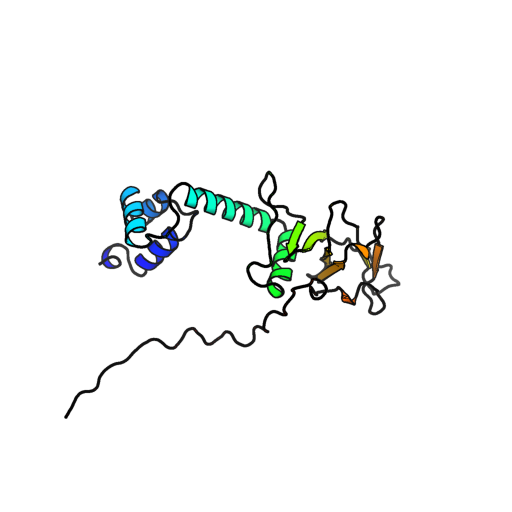
ATOM 1514 O O . VAL A 1 185 ? 7.659 -13.502 -6.322 1.00 89.62 185 VAL A O 1
ATOM 1517 N N . PRO A 1 186 ? 9.732 -13.834 -5.522 1.00 84.12 186 PRO A N 1
ATOM 1518 C CA . PRO A 1 186 ? 9.406 -15.112 -4.903 1.00 84.12 186 PRO A CA 1
ATOM 1519 C C . PRO A 1 186 ? 8.263 -14.995 -3.889 1.00 84.12 186 PRO A C 1
ATOM 1521 O O . PRO A 1 186 ? 8.162 -14.021 -3.142 1.00 84.12 186 PRO A O 1
ATOM 1524 N N . GLY A 1 187 ? 7.391 -16.005 -3.857 1.00 74.62 187 GLY A N 1
ATOM 1525 C CA . GLY A 1 187 ? 6.207 -16.019 -2.990 1.00 74.62 187 GLY A CA 1
ATOM 1526 C C . GLY A 1 187 ? 4.970 -15.336 -3.583 1.00 74.62 187 GLY A C 1
ATOM 1527 O O . GLY A 1 187 ? 3.945 -15.259 -2.901 1.00 74.62 187 GLY A O 1
ATOM 1528 N N . THR A 1 188 ? 5.042 -14.888 -4.841 1.00 70.12 188 THR A N 1
ATOM 1529 C CA . THR A 1 188 ? 3.872 -14.479 -5.625 1.00 70.12 188 THR A CA 1
ATOM 1530 C C . THR A 1 188 ? 3.051 -15.721 -5.965 1.00 70.12 188 THR A C 1
ATOM 1532 O O . THR A 1 188 ? 3.419 -16.506 -6.833 1.00 70.12 188 THR A O 1
ATOM 1535 N N . SER A 1 189 ? 1.945 -15.931 -5.256 1.00 59.53 189 SER A N 1
ATOM 1536 C CA . SER A 1 189 ? 0.890 -16.823 -5.741 1.00 59.53 189 SER A CA 1
ATOM 1537 C C . SER A 1 189 ? 0.013 -15.994 -6.671 1.00 59.53 189 SER A C 1
ATOM 1539 O O . SER A 1 189 ? -0.368 -14.896 -6.260 1.00 59.53 189 SER A O 1
ATOM 1541 N N . PRO A 1 190 ? -0.342 -16.464 -7.879 1.00 55.38 190 PRO A N 1
ATOM 1542 C CA . PRO A 1 190 ? -1.433 -15.826 -8.600 1.00 55.38 190 PRO A CA 1
ATOM 1543 C C . PRO A 1 190 ? -2.630 -15.775 -7.646 1.00 55.38 190 PRO A C 1
ATOM 1545 O O . PRO A 1 190 ? -2.960 -16.782 -7.009 1.00 55.38 190 PRO A O 1
ATOM 1548 N N . ALA A 1 191 ? -3.222 -14.590 -7.460 1.00 48.91 191 ALA A N 1
ATOM 1549 C CA . ALA A 1 191 ? -4.506 -14.538 -6.783 1.00 48.91 191 ALA A CA 1
ATOM 1550 C C . ALA A 1 191 ? -5.442 -15.503 -7.526 1.00 48.91 191 ALA A C 1
ATOM 1552 O O . ALA A 1 191 ? -5.391 -15.533 -8.761 1.00 48.91 191 ALA A O 1
ATOM 1553 N N . PRO A 1 192 ? -6.241 -16.319 -6.817 1.00 42.38 192 PRO A N 1
ATOM 1554 C CA . PRO A 1 192 ? -7.288 -17.079 -7.482 1.00 42.38 192 PRO A CA 1
ATOM 1555 C C . PRO A 1 192 ? -8.084 -16.094 -8.340 1.00 42.38 192 PRO A C 1
ATOM 1557 O O . PRO A 1 192 ? -8.438 -15.010 -7.862 1.00 42.38 192 PRO A O 1
ATOM 1560 N N . GLN A 1 193 ? -8.249 -16.425 -9.624 1.00 40.25 193 GLN A N 1
ATOM 1561 C CA . GLN A 1 193 ? -9.041 -15.622 -10.545 1.00 40.25 193 GLN A CA 1
ATOM 1562 C C . GLN A 1 193 ? -10.391 -15.363 -9.881 1.00 40.25 193 GLN A C 1
ATOM 1564 O O . GLN A 1 193 ? -11.027 -16.272 -9.353 1.00 40.25 193 GLN A O 1
ATOM 1569 N N . LEU A 1 194 ? -10.763 -14.090 -9.817 1.00 42.69 194 LEU A N 1
ATOM 1570 C CA . LEU A 1 194 ? -11.944 -13.586 -9.126 1.00 42.69 194 LEU A CA 1
ATOM 1571 C C . LEU A 1 194 ? -13.213 -13.881 -9.948 1.00 42.69 194 LEU A C 1
ATOM 1573 O O . LEU A 1 194 ? -14.027 -12.990 -10.149 1.00 42.69 194 LEU A O 1
ATOM 1577 N N . ASP A 1 195 ? -13.364 -15.120 -10.418 1.00 39.88 195 ASP A N 1
ATOM 1578 C CA . ASP A 1 195 ? -14.556 -15.600 -11.125 1.00 39.88 195 ASP A CA 1
ATOM 1579 C C . ASP A 1 195 ? -15.496 -16.410 -10.219 1.00 39.88 195 ASP A C 1
ATOM 1581 O O . ASP A 1 195 ? -16.550 -16.831 -10.674 1.00 39.88 195 ASP A O 1
ATOM 1585 N N . ASP A 1 196 ? -15.187 -16.570 -8.924 1.00 39.62 196 ASP A N 1
ATOM 1586 C CA . ASP A 1 196 ? -15.978 -17.454 -8.054 1.00 39.62 196 ASP A CA 1
ATOM 1587 C C . ASP A 1 196 ? -16.143 -16.940 -6.609 1.00 39.62 196 ASP A C 1
ATOM 1589 O O . ASP A 1 196 ? -15.915 -17.640 -5.625 1.00 39.62 196 ASP A O 1
ATOM 1593 N N . VAL A 1 197 ? -16.509 -15.659 -6.446 1.00 38.41 197 VAL A N 1
ATOM 1594 C CA . VAL A 1 197 ? -16.998 -15.132 -5.150 1.00 38.41 197 VAL A CA 1
ATOM 1595 C C . VAL A 1 197 ? -18.225 -14.238 -5.352 1.00 38.41 197 VAL A C 1
ATOM 1597 O O . VAL A 1 197 ? -18.288 -13.080 -4.935 1.00 38.41 197 VAL A O 1
ATOM 1600 N N . ARG A 1 198 ? -19.240 -14.802 -6.000 1.00 38.81 198 ARG A N 1
ATOM 1601 C CA . ARG A 1 198 ? -20.646 -14.463 -5.766 1.00 38.81 198 ARG A CA 1
ATOM 1602 C C . ARG A 1 198 ? -21.357 -15.775 -5.450 1.00 38.81 198 ARG A C 1
ATOM 1604 O O . ARG A 1 198 ? -22.011 -16.275 -6.338 1.00 38.81 198 ARG A O 1
ATOM 1611 N N . ASP A 1 199 ? -21.155 -16.347 -4.258 1.00 38.97 199 ASP A N 1
ATOM 1612 C CA . ASP A 1 199 ? -22.104 -17.320 -3.667 1.00 38.97 199 ASP A CA 1
ATOM 1613 C C . ASP A 1 199 ? -21.696 -17.862 -2.285 1.00 38.97 199 ASP A C 1
ATOM 1615 O O . ASP A 1 199 ? -21.787 -19.048 -2.030 1.00 38.97 199 ASP A O 1
ATOM 1619 N N . HIS A 1 200 ? -21.291 -17.020 -1.323 1.00 31.20 200 HIS A N 1
ATOM 1620 C CA . HIS A 1 200 ? -21.212 -17.457 0.094 1.00 31.20 200 HIS A CA 1
ATOM 1621 C C . HIS A 1 200 ? -21.866 -16.477 1.084 1.00 31.20 200 HIS A C 1
ATOM 1623 O O . HIS A 1 200 ? -21.521 -16.416 2.261 1.00 31.20 200 HIS A O 1
ATOM 1629 N N . LEU A 1 201 ? -22.866 -15.724 0.618 1.00 33.91 201 LEU A N 1
ATOM 1630 C CA . LEU A 1 201 ? -23.788 -14.967 1.473 1.00 33.91 201 LEU A CA 1
ATOM 1631 C C . LEU A 1 201 ? -25.241 -15.285 1.097 1.00 33.91 201 LEU A C 1
ATOM 1633 O O . LEU A 1 201 ? -25.991 -14.393 0.713 1.00 33.91 201 LEU A O 1
ATOM 1637 N N . ARG A 1 202 ? -25.619 -16.565 1.172 1.00 40.09 202 ARG A N 1
ATOM 1638 C CA . ARG A 1 202 ? -27.009 -17.032 1.292 1.00 40.09 202 ARG A CA 1
ATOM 1639 C C . ARG A 1 202 ? -27.006 -18.541 1.511 1.00 40.09 202 ARG A C 1
ATOM 1641 O O . ARG A 1 202 ? -26.809 -19.280 0.568 1.00 40.09 202 ARG A O 1
ATOM 1648 N N . GLU A 1 203 ? -27.158 -18.950 2.764 1.00 34.78 203 GLU A N 1
ATOM 1649 C CA . GLU A 1 203 ? -27.980 -20.087 3.203 1.00 34.78 203 GLU A CA 1
ATOM 1650 C C . GLU A 1 203 ? -27.807 -20.203 4.721 1.00 34.78 203 GLU A C 1
ATOM 1652 O O . GLU A 1 203 ? -26.796 -20.671 5.238 1.00 34.78 203 GLU A O 1
ATOM 1657 N N . GLY A 1 204 ? -28.769 -19.628 5.439 1.00 40.16 204 GLY A N 1
ATOM 1658 C CA . GLY A 1 204 ? -28.744 -19.515 6.893 1.00 40.16 204 GLY A CA 1
ATOM 1659 C C . GLY A 1 204 ? -29.969 -18.810 7.474 1.00 40.16 204 GLY A C 1
ATOM 1660 O O . GLY A 1 204 ? -29.824 -18.096 8.454 1.00 40.16 204 GLY A O 1
ATOM 1661 N N . GLU A 1 205 ? -31.140 -18.990 6.861 1.00 34.19 205 GLU A N 1
ATOM 1662 C CA . GLU A 1 205 ? -32.478 -18.777 7.442 1.00 34.19 205 GLU A CA 1
ATOM 1663 C C . GLU A 1 205 ? -33.340 -19.914 6.857 1.00 34.19 205 GLU A C 1
ATOM 1665 O O . GLU A 1 205 ? -33.479 -20.006 5.642 1.00 34.19 205 GLU A O 1
ATOM 1670 N N . SER A 1 206 ? -33.585 -21.009 7.582 1.00 41.00 206 SER A N 1
ATOM 1671 C CA . SER A 1 206 ? -34.559 -21.198 8.671 1.00 41.00 206 SER A CA 1
ATOM 1672 C C . SER A 1 206 ? -36.005 -21.276 8.181 1.00 41.00 206 SER A C 1
ATOM 1674 O O . SER A 1 206 ? -36.561 -20.268 7.776 1.00 41.00 206 SER A O 1
ATOM 1676 N N . ASP A 1 207 ? -36.582 -22.475 8.273 1.00 35.75 207 ASP A N 1
ATOM 1677 C CA . ASP A 1 207 ? -37.926 -22.777 8.791 1.00 35.75 207 ASP A CA 1
ATOM 1678 C C . ASP A 1 207 ? -38.001 -24.315 8.919 1.00 35.75 207 ASP A C 1
ATOM 1680 O O . ASP A 1 207 ? -37.508 -25.044 8.066 1.00 35.75 207 ASP A O 1
ATOM 1684 N N . GLY A 1 208 ? -38.465 -24.930 10.004 1.00 36.28 208 GLY A N 1
ATOM 1685 C CA . GLY A 1 208 ? -39.546 -24.497 10.875 1.00 36.28 208 GLY A CA 1
ATOM 1686 C C . GLY A 1 208 ? -40.722 -25.456 10.681 1.00 36.28 208 GLY A C 1
ATOM 1687 O O . GLY A 1 208 ? -41.494 -25.296 9.753 1.00 36.28 208 GLY A O 1
ATOM 1688 N N . ALA A 1 209 ? -40.783 -26.474 11.545 1.00 40.81 209 ALA A N 1
ATOM 1689 C CA . ALA A 1 209 ? -41.939 -27.264 11.989 1.00 40.81 209 ALA A CA 1
ATOM 1690 C C . ALA A 1 209 ? -43.151 -27.503 11.050 1.00 40.81 209 ALA A C 1
ATOM 1692 O O . ALA A 1 209 ? -43.877 -26.586 10.682 1.00 40.81 209 ALA A O 1
ATOM 1693 N N . ALA A 1 210 ? -43.523 -28.781 10.899 1.00 41.75 210 ALA A N 1
ATOM 1694 C CA . ALA A 1 210 ? -44.918 -29.185 10.721 1.00 41.75 210 ALA A CA 1
ATOM 1695 C C . ALA A 1 210 ? -45.274 -30.353 11.657 1.00 41.75 210 ALA A C 1
ATOM 1697 O O . ALA A 1 210 ? -44.517 -31.303 11.841 1.00 41.75 210 ALA A O 1
ATOM 1698 N N . ILE A 1 211 ? -46.442 -30.200 12.270 1.00 41.16 211 ILE A N 1
ATOM 1699 C CA . ILE A 1 211 ? -47.106 -31.019 13.282 1.00 41.16 211 ILE A CA 1
ATOM 1700 C C . ILE A 1 211 ? -47.808 -32.227 12.632 1.00 41.16 211 ILE A C 1
ATOM 1702 O O . ILE A 1 211 ? -48.427 -32.075 11.584 1.00 41.16 211 ILE A O 1
ATOM 1706 N N . GLY A 1 212 ? -47.843 -33.362 13.343 1.00 48.44 212 GLY A N 1
ATOM 1707 C CA . GLY A 1 212 ? -49.038 -34.217 13.430 1.00 48.44 212 GLY A CA 1
ATOM 1708 C C . GLY A 1 212 ? -49.012 -35.563 12.699 1.00 48.44 212 GLY A C 1
ATOM 1709 O O . GLY A 1 212 ? -49.311 -35.628 11.511 1.00 48.44 212 GLY A O 1
ATOM 1710 N N . ARG A 1 213 ? -48.828 -36.659 13.442 1.00 46.59 213 ARG A N 1
ATOM 1711 C CA . ARG A 1 213 ? -49.908 -37.487 14.021 1.00 46.59 213 ARG A CA 1
ATOM 1712 C C . ARG A 1 213 ? -49.331 -38.507 14.997 1.00 46.59 213 ARG A C 1
ATOM 1714 O O . ARG A 1 213 ? -48.211 -38.988 14.735 1.00 46.59 213 ARG A O 1
#

Secondary structure (DSSP, 8-state):
--HHHH-TTHHHHHHHHHH-TTS-HHHHHHHHTS-HHHHHHHHHHH-TTS--HHHHHHHHHHHHHHHHHHTSHHHHHHHHHHHTTS-TTTEEEEEETTEEEEEEEEETTEEEEEEEPEEEPPPTT--S-EEEEPPPSS--SEEEEE-STT-EEEEEGGGS-TT-EEEE-STT-TTGGGBT--TTSTT-PPPPPTTS-SSSS------------

Foldseek 3Di:
DLCVQLNPCLVVVLVVLLQQLQRALVNVCVNNVHDSVVSVVCCCVPPVPHDDDVRSVVVVVLVVLVVVLCVPPQLVLVCVLCVQFADPPQWAFDADPSRTDNQWTGRNPFIEGTEEWDWDPDDPPDPWIKTWFAADPDDGQWYWYDYPPSKIFIGGRVVADNRTDMATPDPPTPRVVRISDPVVPPPGDRRPPPPPPPPDPDDDDDDDDDDDD

Radius of gyration: 25.19 Å; chains: 1; bounding box: 74×50×67 Å